Protein AF-I7M7Y4-F1 (afdb_monomer_lite)

pLDDT: mean 85.65, std 13.17, range [44.06, 98.25]

Foldseek 3Di:
DCDDPPDPFFFLDWLVCHVVSVVSLVLLVVLLVLLVVLVQVQQQDPVVRDRHCVSVVVCVLLVVCVLSVLLNVLSVLSNVQSVCCVVPVDHDPPSRVVSLLSLLLNQLQLVLQLCCCVPPFVVVDDVVLVPDPSSCVSVCCSSPVSNVSSVVSLNGGLRAQDPVSLVVSLVVLVVSVVSQVVCLVVDNRPGPQLNVPDPSNVVSSVVSSVSSVVSSVVSNCCCVPPPVVSVVVSVVVVVVVVCVVPVPVVVVVVVVVVVVVVVVVVVVVVVVVVVVVPPPPPPDDPDDDPPPVVVVVVVVVVVVVVVVVD

Radius of gyration: 30.21 Å; chains: 1; bounding box: 91×64×66 Å

Secondary structure (DSSP, 8-state):
----TT----TT--SSSTT-HHHHHHHHHHHHHHHHHHHHHTTEETTTTEE-HHHHHHHHHHTTTHHHHHHHHHHHHHHHHHHHHHHH----HHHHHHHHHHHHHHHHHHHHHHHHIIIIIGGGS-HHHHT-HHHHHHHHIIIIIHHHHHHHHHHHS-----HHHHHHHHHHHHHHHHHHHHHHHHSS-SSTT--SSSHHHHHHHHHHHHHHHHHHHHHHHHIIIIIHHHHHHHHHHHHHHHHHH-HHHHHHHHHHHHHHHHHHHHHHHHHHHHHHTTSSS-SS-----SHHHHHHHHHHHHHHHHHH--

Organism: Tetrahymena thermophila (strain SB210) (NCBI:txid312017)

Structure (mmCIF, N/CA/C/O backbone):
data_AF-I7M7Y4-F1
#
_entry.id   AF-I7M7Y4-F1
#
loop_
_atom_site.group_PDB
_atom_site.id
_atom_site.type_symbol
_atom_site.label_atom_id
_atom_site.label_alt_id
_atom_site.label_comp_id
_atom_site.label_asym_id
_atom_site.label_entity_id
_atom_site.label_seq_id
_atom_site.pdbx_PDB_ins_code
_atom_site.Cartn_x
_atom_site.Cartn_y
_atom_site.Cartn_z
_atom_site.occupancy
_atom_site.B_iso_or_equiv
_atom_site.auth_seq_id
_atom_site.auth_comp_id
_atom_site.auth_asym_id
_atom_site.auth_atom_id
_atom_site.pdbx_PDB_model_num
ATOM 1 N N . MET A 1 1 ? -15.455 14.424 3.112 1.00 46.69 1 MET A N 1
ATOM 2 C CA . MET A 1 1 ? -15.332 12.952 2.991 1.00 46.69 1 MET A CA 1
ATOM 3 C C . MET A 1 1 ? -16.191 12.283 4.056 1.00 46.69 1 MET A C 1
ATOM 5 O O . MET A 1 1 ? -15.864 12.377 5.228 1.00 46.69 1 MET A O 1
ATOM 9 N N . VAL A 1 2 ? -17.307 11.653 3.680 1.00 46.06 2 VAL A N 1
ATOM 10 C CA . VAL A 1 2 ? -18.183 10.902 4.604 1.00 46.06 2 VAL A CA 1
ATOM 11 C C . VAL A 1 2 ? -18.100 9.422 4.225 1.00 46.06 2 VAL A C 1
ATOM 13 O O . VAL A 1 2 ? -18.980 8.874 3.565 1.00 46.06 2 VAL A O 1
ATOM 16 N N . PHE A 1 3 ? -16.985 8.767 4.560 1.00 50.78 3 PHE A N 1
ATOM 17 C CA . PHE A 1 3 ? -16.733 7.395 4.104 1.00 50.78 3 PHE A CA 1
ATOM 18 C C . PHE A 1 3 ? -17.145 6.308 5.118 1.00 50.78 3 PHE A C 1
ATOM 20 O O . PHE A 1 3 ? -17.254 5.136 4.754 1.00 50.78 3 PHE A O 1
ATOM 27 N N . TYR A 1 4 ? -17.464 6.641 6.368 1.00 53.62 4 TYR A N 1
ATOM 28 C CA . TYR A 1 4 ? -17.727 5.619 7.393 1.00 53.62 4 TYR A CA 1
ATOM 29 C C . TYR A 1 4 ? -18.812 6.019 8.403 1.00 53.62 4 TYR A C 1
ATOM 31 O O . TYR A 1 4 ? -18.595 5.966 9.610 1.00 53.62 4 TYR A O 1
ATOM 39 N N . LYS A 1 5 ? -20.001 6.426 7.939 1.00 52.84 5 LYS A N 1
ATOM 40 C CA . LYS A 1 5 ? -21.146 6.590 8.852 1.00 52.84 5 LYS A CA 1
ATOM 41 C C . LYS A 1 5 ? -21.524 5.226 9.451 1.00 52.84 5 LYS A C 1
ATOM 43 O O . LYS A 1 5 ? -21.860 4.322 8.697 1.00 52.84 5 LYS A O 1
ATOM 48 N N . GLY A 1 6 ? -21.459 5.101 10.779 1.00 53.44 6 GLY A N 1
ATOM 49 C CA . GLY A 1 6 ? -21.985 3.955 11.538 1.00 53.44 6 GLY A CA 1
ATOM 50 C C . GLY A 1 6 ? -21.015 2.801 11.823 1.00 53.44 6 GLY A C 1
ATOM 51 O O . GLY A 1 6 ? -21.337 1.945 12.638 1.00 53.44 6 GLY A O 1
ATOM 52 N N . GLU A 1 7 ? -19.821 2.775 11.229 1.00 59.81 7 GLU A N 1
ATOM 53 C CA . GLU A 1 7 ? -18.858 1.690 11.462 1.00 59.81 7 GLU A CA 1
ATOM 54 C C . GLU A 1 7 ? -17.815 2.065 12.520 1.00 59.81 7 GLU A C 1
ATOM 56 O O . GLU A 1 7 ? -17.081 3.044 12.374 1.00 59.81 7 GLU A O 1
ATOM 61 N N . LYS A 1 8 ? -17.708 1.239 13.566 1.00 61.41 8 LYS A N 1
ATOM 62 C CA . LYS A 1 8 ? -16.669 1.321 14.602 1.00 61.41 8 LYS A CA 1
ATOM 63 C C . LYS A 1 8 ? -15.430 0.514 14.195 1.00 61.41 8 LYS A C 1
ATOM 65 O O . LYS A 1 8 ? -15.012 -0.383 14.910 1.00 61.41 8 LYS A O 1
ATOM 70 N N . SER A 1 9 ? -14.869 0.782 13.018 1.00 63.81 9 SER A N 1
ATOM 71 C CA . SER A 1 9 ? -13.599 0.164 12.623 1.00 63.81 9 SER A CA 1
ATOM 72 C C . SER A 1 9 ? -12.467 1.073 13.080 1.00 63.81 9 SER A C 1
ATOM 74 O O . SER A 1 9 ? -12.155 2.053 12.411 1.00 63.81 9 SER A O 1
ATOM 76 N N . GLN A 1 10 ? -11.913 0.813 14.261 1.00 77.56 10 GLN A N 1
ATOM 77 C CA . GLN A 1 10 ? -10.884 1.671 14.839 1.00 77.56 10 GLN A CA 1
ATOM 78 C C . GLN A 1 10 ? -9.506 1.045 14.636 1.00 77.56 10 GLN A C 1
ATOM 80 O O . GLN A 1 10 ? -9.287 -0.119 14.951 1.00 77.56 10 GLN A O 1
ATOM 85 N N . LEU A 1 11 ? -8.554 1.822 14.114 1.00 85.25 11 LEU A N 1
ATOM 86 C CA . LEU A 1 11 ? -7.209 1.319 13.808 1.00 85.25 11 LEU A CA 1
ATOM 87 C C . LEU A 1 11 ? -6.424 0.899 15.044 1.00 85.25 11 LEU A C 1
ATOM 89 O O . LEU A 1 11 ? -5.465 0.148 14.925 1.00 85.25 11 LEU A O 1
ATOM 93 N N . HIS A 1 12 ? -6.784 1.386 16.224 1.00 85.81 12 HIS A N 1
ATOM 94 C CA . HIS A 1 12 ? -6.147 0.984 17.473 1.00 85.81 12 HIS A CA 1
ATOM 95 C C . HIS A 1 12 ? -6.729 -0.314 18.060 1.00 85.81 12 HIS A C 1
ATOM 97 O O . HIS A 1 12 ? -6.298 -0.732 19.133 1.00 85.81 12 HIS A O 1
ATOM 103 N N . GLU A 1 13 ? -7.674 -0.958 17.369 1.00 86.25 13 GLU A N 1
ATOM 104 C CA . GLU A 1 13 ? -8.255 -2.240 17.756 1.00 86.25 13 GLU A CA 1
ATOM 105 C C . GLU A 1 13 ? -7.783 -3.360 16.823 1.00 86.25 13 GLU A C 1
ATOM 107 O O . GLU A 1 13 ? -7.755 -3.224 15.603 1.00 86.25 13 GLU A O 1
ATOM 112 N N . SER A 1 14 ? -7.456 -4.513 17.403 1.00 89.81 14 SER A N 1
ATOM 113 C CA . SER A 1 14 ? -7.104 -5.728 16.668 1.00 89.81 14 SER A CA 1
ATOM 114 C C . SER A 1 14 ? -7.961 -6.885 17.163 1.00 89.81 14 SER A C 1
ATOM 116 O O . SER A 1 14 ? -8.050 -7.135 18.366 1.00 89.81 14 SER A O 1
ATOM 118 N N . TYR A 1 15 ? -8.570 -7.628 16.236 1.00 85.94 15 TYR A N 1
ATOM 119 C CA . TYR A 1 15 ? -9.323 -8.835 16.582 1.00 85.94 15 TYR A CA 1
ATOM 120 C C . TYR A 1 15 ? -8.425 -9.991 17.057 1.00 85.94 15 TYR A C 1
ATOM 122 O O . TYR A 1 15 ? -8.899 -10.866 17.786 1.00 85.94 15 TYR A O 1
ATOM 130 N N . LEU A 1 16 ? -7.145 -10.004 16.656 1.00 88.94 16 LEU A N 1
ATOM 131 C CA . LEU A 1 16 ? -6.159 -10.995 17.100 1.00 88.94 16 LEU A CA 1
ATOM 132 C C . LEU A 1 16 ? -5.558 -10.628 18.461 1.00 88.94 16 LEU A C 1
ATOM 134 O O . LEU A 1 16 ? -5.410 -11.494 19.320 1.00 88.94 16 LEU A O 1
ATOM 138 N N . LEU A 1 17 ? -5.253 -9.349 18.682 1.00 89.94 17 LEU A N 1
ATOM 139 C CA . LEU A 1 17 ? -4.593 -8.852 19.892 1.00 89.94 17 LEU A CA 1
ATOM 140 C C . LEU A 1 17 ? -5.614 -8.244 20.858 1.00 89.94 17 LEU A C 1
ATOM 142 O O . LEU A 1 17 ? -5.568 -7.051 21.165 1.00 89.94 17 LEU A O 1
ATOM 146 N N . LYS A 1 18 ? -6.561 -9.068 21.324 1.00 82.56 18 LYS A N 1
ATOM 147 C CA . LYS A 1 18 ? -7.679 -8.638 22.183 1.00 82.56 18 LYS A CA 1
ATOM 148 C C . LYS A 1 18 ? -7.186 -7.791 23.358 1.00 82.56 18 LYS A C 1
ATOM 150 O O . LYS A 1 18 ? -6.450 -8.285 24.208 1.00 82.56 18 LYS A O 1
ATOM 155 N N . ASN A 1 19 ? -7.604 -6.525 23.395 1.00 78.88 19 ASN A N 1
ATOM 156 C CA . ASN A 1 19 ? -7.243 -5.525 24.410 1.00 78.88 19 ASN A CA 1
ATOM 157 C C . ASN A 1 19 ? -5.736 -5.291 24.610 1.00 78.88 19 ASN A C 1
ATOM 159 O O . ASN A 1 19 ? -5.348 -4.600 25.551 1.00 78.88 19 ASN A O 1
ATOM 163 N N . ASN A 1 20 ? -4.874 -5.805 23.729 1.00 90.94 20 ASN A N 1
ATOM 164 C CA . ASN A 1 20 ? -3.433 -5.632 23.848 1.00 90.94 20 ASN A CA 1
ATOM 165 C C . ASN A 1 20 ? -2.945 -4.491 22.953 1.00 90.94 20 ASN A C 1
ATOM 167 O O . ASN A 1 20 ? -2.187 -4.668 21.997 1.00 90.94 20 ASN A O 1
ATOM 171 N N . TYR A 1 21 ? -3.414 -3.293 23.292 1.00 91.19 21 TYR A N 1
ATOM 172 C CA . TYR A 1 21 ? -3.081 -2.052 22.600 1.00 91.19 21 TYR A CA 1
ATOM 173 C C . TYR A 1 21 ? -1.559 -1.807 22.543 1.00 91.19 21 TYR A C 1
ATOM 175 O O . TYR A 1 21 ? -1.033 -1.392 21.512 1.00 91.19 21 TYR A O 1
ATOM 183 N N . SER A 1 22 ? -0.840 -2.091 23.636 1.00 94.06 22 SER A N 1
ATOM 184 C CA . SER A 1 22 ? 0.612 -1.888 23.718 1.00 94.06 22 SER A CA 1
ATOM 185 C C . SER A 1 22 ? 1.378 -2.799 22.761 1.00 94.06 22 SER A C 1
ATOM 187 O O . SER A 1 22 ? 2.311 -2.339 22.109 1.00 94.06 22 SER A O 1
ATOM 189 N N . LEU A 1 23 ? 0.964 -4.065 22.633 1.00 95.56 23 LEU A N 1
ATOM 190 C CA . LEU A 1 23 ? 1.571 -4.996 21.684 1.00 95.56 23 LEU A CA 1
ATOM 191 C C . LEU A 1 23 ? 1.292 -4.588 20.234 1.00 95.56 23 LEU A C 1
ATOM 193 O O . LEU A 1 23 ? 2.208 -4.612 19.418 1.00 95.56 23 LEU A O 1
ATOM 197 N N . LEU A 1 24 ? 0.066 -4.153 19.917 1.00 95.44 24 LEU A N 1
ATOM 198 C CA . LEU A 1 24 ? -0.259 -3.637 18.582 1.00 95.44 24 LEU A CA 1
ATOM 199 C C . LEU A 1 24 ? 0.604 -2.415 18.225 1.00 95.44 24 LEU A C 1
ATOM 201 O O . LEU A 1 24 ? 1.128 -2.334 17.115 1.00 95.44 24 LEU A O 1
ATOM 205 N N . LEU A 1 25 ? 0.793 -1.491 19.175 1.00 95.88 25 LEU A N 1
ATOM 206 C CA . LEU A 1 25 ? 1.656 -0.323 18.987 1.00 95.88 25 LEU A CA 1
ATOM 207 C C . LEU A 1 25 ? 3.114 -0.739 18.769 1.00 95.88 25 LEU A C 1
ATOM 209 O O . LEU A 1 25 ? 3.763 -0.210 17.871 1.00 95.88 25 LEU A O 1
ATOM 213 N N . ALA A 1 26 ? 3.620 -1.692 19.555 1.00 96.88 26 ALA A N 1
ATOM 214 C CA . ALA A 1 26 ? 4.984 -2.195 19.419 1.00 96.88 26 ALA A CA 1
ATOM 215 C C . ALA A 1 26 ? 5.218 -2.851 18.050 1.00 96.88 26 ALA A C 1
ATOM 217 O O . ALA A 1 26 ? 6.208 -2.543 17.393 1.00 96.88 26 ALA A O 1
ATOM 218 N N . ILE A 1 27 ? 4.284 -3.688 17.582 1.00 97.12 27 ILE A N 1
ATOM 219 C CA . ILE A 1 27 ? 4.352 -4.310 16.250 1.00 97.12 27 ILE A CA 1
ATOM 220 C C . ILE A 1 27 ? 4.418 -3.238 15.162 1.00 97.12 27 ILE A C 1
ATOM 222 O O . ILE A 1 27 ? 5.300 -3.286 14.307 1.00 97.12 27 ILE A O 1
ATOM 226 N N . ARG A 1 28 ? 3.536 -2.235 15.214 1.00 97.12 28 ARG A N 1
ATOM 227 C CA . ARG A 1 28 ? 3.550 -1.137 14.238 1.00 97.12 28 ARG A CA 1
ATOM 228 C C . ARG A 1 28 ? 4.809 -0.297 14.303 1.00 97.12 28 ARG A C 1
ATOM 230 O O . ARG A 1 28 ? 5.278 0.125 13.257 1.00 97.12 28 ARG A O 1
ATOM 237 N N . LEU A 1 29 ? 5.363 -0.068 15.491 1.00 97.94 29 LEU A N 1
ATOM 238 C CA . LEU A 1 29 ? 6.619 0.657 15.650 1.00 97.94 29 LEU A CA 1
ATOM 239 C C . LEU A 1 29 ? 7.791 -0.117 15.038 1.00 97.94 29 LEU A C 1
ATOM 241 O O . LEU A 1 29 ? 8.593 0.476 14.327 1.00 97.94 29 LEU A O 1
ATOM 245 N N . ILE A 1 30 ? 7.860 -1.434 15.252 1.00 98.25 30 ILE A N 1
ATOM 246 C CA . ILE A 1 30 ? 8.874 -2.301 14.634 1.00 98.25 30 ILE A CA 1
ATOM 247 C C . ILE A 1 30 ? 8.746 -2.262 13.109 1.00 98.25 30 ILE A C 1
ATOM 249 O O . ILE A 1 30 ? 9.740 -2.048 12.417 1.00 98.25 30 ILE A O 1
ATOM 253 N N . ILE A 1 31 ? 7.525 -2.413 12.584 1.00 98.00 31 ILE A N 1
ATOM 254 C CA . ILE A 1 31 ? 7.282 -2.335 11.142 1.00 98.00 31 ILE A CA 1
ATOM 255 C C . ILE A 1 31 ? 7.639 -0.942 10.615 1.00 98.00 31 ILE A C 1
ATOM 257 O O . ILE A 1 31 ? 8.317 -0.849 9.601 1.00 98.00 31 ILE A O 1
ATOM 261 N N . PHE A 1 32 ? 7.252 0.131 11.308 1.00 98.12 32 PHE A N 1
ATOM 262 C CA . PHE A 1 32 ? 7.590 1.501 10.927 1.00 98.12 32 PHE A CA 1
ATOM 263 C C . PHE A 1 32 ? 9.101 1.717 10.849 1.00 98.12 32 PHE A C 1
ATOM 265 O O . PHE A 1 32 ? 9.585 2.222 9.843 1.00 98.12 32 PHE A O 1
ATOM 272 N N . ILE A 1 33 ? 9.852 1.294 11.870 1.00 98.12 33 ILE A N 1
ATOM 273 C CA . ILE A 1 33 ? 11.317 1.386 11.881 1.00 98.12 33 ILE A CA 1
ATOM 274 C C . ILE A 1 33 ? 11.903 0.626 10.688 1.00 98.12 33 ILE A C 1
ATOM 276 O O . ILE A 1 33 ? 12.751 1.169 9.988 1.00 98.12 33 ILE A O 1
ATOM 280 N N . TYR A 1 34 ? 11.419 -0.590 10.417 1.00 97.38 34 TYR A N 1
ATOM 281 C CA . TYR A 1 34 ? 11.856 -1.378 9.266 1.00 97.38 34 TYR A CA 1
ATOM 282 C C . TYR A 1 34 ? 11.558 -0.675 7.935 1.00 97.38 34 TYR A C 1
ATOM 284 O O . TYR A 1 34 ? 12.471 -0.473 7.137 1.00 97.38 34 TYR A O 1
ATOM 292 N N . VAL A 1 35 ? 10.316 -0.237 7.696 1.00 96.25 35 VAL A N 1
ATOM 293 C CA . VAL A 1 35 ? 9.961 0.405 6.420 1.00 96.25 35 VAL A CA 1
ATOM 294 C C . VAL A 1 35 ? 10.627 1.769 6.247 1.00 96.25 35 VAL A C 1
ATOM 296 O O . VAL A 1 35 ? 10.958 2.157 5.129 1.00 96.25 35 VAL A O 1
ATOM 299 N N . HIS A 1 36 ? 10.868 2.487 7.345 1.00 95.69 36 HIS A N 1
ATOM 300 C CA . HIS A 1 36 ? 11.583 3.757 7.339 1.00 95.69 36 HIS A CA 1
ATOM 301 C C . HIS A 1 36 ? 13.075 3.561 7.075 1.00 95.69 36 HIS A C 1
ATOM 303 O O . HIS A 1 36 ? 13.654 4.305 6.288 1.00 95.69 36 HIS A O 1
ATOM 309 N N . PHE A 1 37 ? 13.686 2.525 7.649 1.00 94.81 37 PHE A N 1
ATOM 310 C CA . PHE A 1 37 ? 15.050 2.125 7.319 1.00 94.81 37 PHE A CA 1
ATOM 311 C C . PHE A 1 37 ? 15.193 1.788 5.828 1.00 94.81 37 PHE A C 1
ATOM 313 O O . PHE A 1 37 ? 16.075 2.330 5.167 1.00 94.81 37 PHE A O 1
ATOM 320 N N . LEU A 1 38 ? 14.286 0.979 5.266 1.00 92.62 38 LEU A N 1
ATOM 321 C CA . LEU A 1 38 ? 14.308 0.662 3.834 1.00 92.62 38 LEU A CA 1
ATOM 322 C C . LEU A 1 38 ? 14.141 1.896 2.947 1.00 92.62 38 LEU A C 1
ATOM 324 O O . LEU A 1 38 ? 14.782 1.985 1.905 1.00 92.62 38 LEU A O 1
ATOM 328 N N . TRP A 1 39 ? 13.303 2.847 3.365 1.00 89.94 39 TRP A N 1
ATOM 329 C CA . TRP A 1 39 ? 13.150 4.132 2.685 1.00 89.94 39 TRP A CA 1
ATOM 330 C C . TRP A 1 39 ? 14.468 4.927 2.673 1.00 89.94 39 TRP A C 1
ATOM 332 O O . TRP A 1 39 ? 14.861 5.450 1.634 1.00 89.94 39 TRP A O 1
ATOM 342 N N . TRP A 1 40 ? 15.208 4.944 3.787 1.00 89.88 40 TRP A N 1
ATOM 343 C CA . TRP A 1 40 ? 16.537 5.566 3.852 1.00 89.88 40 TRP A CA 1
ATOM 344 C C . TRP A 1 40 ? 17.578 4.863 2.983 1.00 89.88 40 TRP A C 1
ATOM 346 O O . TRP A 1 40 ? 18.387 5.538 2.348 1.00 89.88 40 TRP A O 1
ATOM 356 N N . CYS A 1 41 ? 17.540 3.530 2.887 1.00 88.56 41 CYS A N 1
ATOM 357 C CA . CYS A 1 41 ? 18.442 2.778 2.009 1.00 88.56 41 CYS A CA 1
ATOM 358 C C . CYS A 1 41 ? 18.338 3.192 0.532 1.00 88.56 41 CYS A C 1
ATOM 360 O O . CYS A 1 41 ? 19.256 2.920 -0.231 1.00 88.56 41 CYS A O 1
ATOM 362 N N . GLN A 1 42 ? 17.261 3.862 0.115 1.00 80.25 42 GLN A N 1
ATOM 363 C CA . GLN A 1 42 ? 17.090 4.335 -1.264 1.00 80.25 42 GLN A CA 1
ATOM 364 C C . GLN A 1 42 ? 17.833 5.628 -1.583 1.00 80.25 42 GLN A C 1
ATOM 366 O O . GLN A 1 42 ? 17.979 5.994 -2.747 1.00 80.25 42 GLN A O 1
ATOM 371 N N . ILE A 1 43 ? 18.236 6.349 -0.542 1.00 81.31 43 ILE A N 1
ATOM 372 C CA . ILE A 1 43 ? 19.004 7.591 -0.637 1.00 81.31 43 ILE A CA 1
ATOM 373 C C . ILE A 1 43 ? 20.509 7.263 -0.675 1.00 81.31 43 ILE A C 1
ATOM 375 O O . ILE A 1 43 ? 21.333 8.113 -1.000 1.00 81.31 43 ILE A O 1
ATOM 379 N N . TYR A 1 44 ? 20.869 6.012 -0.377 1.00 81.88 44 TYR A N 1
ATOM 380 C CA . TYR A 1 44 ? 22.233 5.520 -0.463 1.00 81.88 44 TYR A CA 1
ATOM 381 C C . TYR A 1 44 ? 22.616 5.231 -1.918 1.00 81.88 44 TYR A C 1
ATOM 383 O O . TYR A 1 44 ? 22.021 4.370 -2.572 1.00 81.88 44 TYR A O 1
ATOM 391 N N . ASP A 1 45 ? 23.624 5.940 -2.414 1.00 75.19 45 ASP A N 1
ATOM 392 C CA . ASP A 1 45 ? 24.221 5.697 -3.720 1.00 75.19 45 ASP A CA 1
ATOM 393 C C . ASP A 1 45 ? 25.280 4.593 -3.584 1.00 75.19 45 ASP A C 1
ATOM 395 O O . ASP A 1 45 ? 26.308 4.774 -2.930 1.00 75.19 45 ASP A O 1
ATOM 399 N N . GLN A 1 46 ? 25.016 3.429 -4.184 1.00 72.19 46 GLN A N 1
ATOM 400 C CA . GLN A 1 46 ? 25.936 2.289 -4.129 1.00 72.19 46 GLN A CA 1
ATOM 401 C C . GLN A 1 46 ? 27.248 2.552 -4.876 1.00 72.19 46 GLN A C 1
ATOM 403 O O . GLN A 1 46 ? 28.281 2.040 -4.452 1.00 72.19 46 GLN A O 1
ATOM 408 N N . ASP A 1 47 ? 27.211 3.324 -5.964 1.00 72.50 47 ASP A N 1
ATOM 409 C CA . ASP A 1 47 ? 28.384 3.573 -6.802 1.00 72.50 47 ASP A CA 1
ATOM 410 C C . ASP A 1 47 ? 29.281 4.648 -6.163 1.00 72.50 47 ASP A C 1
ATOM 412 O O . ASP A 1 47 ? 30.507 4.550 -6.218 1.00 72.50 47 ASP A O 1
ATOM 416 N N . ALA A 1 48 ? 28.681 5.645 -5.503 1.00 72.12 48 ALA A N 1
ATOM 417 C CA . ALA A 1 48 ? 29.416 6.668 -4.754 1.00 72.12 48 ALA A CA 1
ATOM 418 C C . ALA A 1 48 ? 29.799 6.236 -3.326 1.00 72.12 48 ALA A C 1
ATOM 420 O O . ALA A 1 48 ? 30.678 6.842 -2.714 1.00 72.12 48 ALA A O 1
ATOM 421 N N . GLY A 1 49 ? 29.138 5.212 -2.779 1.00 78.62 49 GLY A N 1
ATOM 422 C CA . GLY A 1 49 ? 29.329 4.757 -1.403 1.00 78.62 49 GLY A CA 1
ATOM 423 C C . GLY A 1 49 ? 28.829 5.740 -0.336 1.00 78.62 49 GLY A C 1
ATOM 424 O O . GLY A 1 49 ? 29.190 5.582 0.831 1.00 78.62 49 GLY A O 1
ATOM 425 N N . ASP A 1 50 ? 28.010 6.729 -0.708 1.00 78.94 50 ASP A N 1
ATOM 426 C CA . ASP A 1 50 ? 27.568 7.831 0.156 1.00 78.94 50 ASP A CA 1
ATOM 427 C C . ASP A 1 50 ? 26.058 8.113 0.017 1.00 78.94 50 ASP A C 1
ATOM 429 O O . ASP A 1 50 ? 25.399 7.694 -0.938 1.00 78.94 50 ASP A O 1
ATOM 433 N N . PHE A 1 51 ? 25.486 8.830 0.983 1.00 77.06 51 PHE A N 1
ATOM 434 C CA . PHE A 1 51 ? 24.102 9.293 0.936 1.00 77.06 51 PHE A CA 1
ATOM 435 C C . PHE A 1 51 ? 24.001 10.580 0.127 1.00 77.06 51 PHE A C 1
ATOM 437 O O . PHE A 1 51 ? 24.510 11.628 0.523 1.00 77.06 51 PHE A O 1
ATOM 444 N N . THR A 1 52 ? 23.265 10.536 -0.982 1.00 75.25 52 THR A N 1
ATOM 445 C CA . THR A 1 52 ? 23.036 11.723 -1.807 1.00 75.25 52 THR A CA 1
ATOM 446 C C . THR A 1 52 ? 21.552 12.079 -1.825 1.00 75.25 52 THR A C 1
ATOM 448 O O . THR A 1 52 ? 20.675 11.228 -1.929 1.00 75.25 52 THR A O 1
ATOM 451 N N . PHE A 1 53 ? 21.227 13.371 -1.739 1.00 79.94 53 PHE A N 1
ATOM 452 C CA . PHE A 1 53 ? 19.835 13.836 -1.862 1.00 79.94 53 PHE A CA 1
ATOM 453 C C . PHE A 1 53 ? 19.317 13.788 -3.308 1.00 79.94 53 PHE A C 1
ATOM 455 O O . PHE A 1 53 ? 18.117 13.929 -3.552 1.00 79.94 53 PHE A O 1
ATOM 462 N N . LEU A 1 54 ? 20.203 13.587 -4.284 1.00 77.44 54 LEU A N 1
ATOM 463 C CA . LEU A 1 54 ? 19.857 13.568 -5.699 1.00 77.44 54 LEU A CA 1
ATOM 464 C C . LEU A 1 54 ? 18.890 12.419 -6.065 1.00 77.44 54 LEU A C 1
ATOM 466 O O . LEU A 1 54 ? 17.898 12.702 -6.744 1.00 77.44 54 LEU A O 1
ATOM 470 N N . PRO A 1 55 ? 19.073 11.173 -5.580 1.00 74.69 55 PRO A N 1
ATOM 471 C CA . PRO A 1 55 ? 18.066 10.120 -5.623 1.00 74.69 55 PRO A CA 1
ATOM 472 C C . PRO A 1 55 ? 16.704 10.569 -5.107 1.00 74.69 55 PRO A C 1
ATOM 474 O O . PRO A 1 55 ? 15.710 10.341 -5.784 1.00 74.69 55 PRO A O 1
ATOM 477 N N . LEU A 1 56 ? 16.626 11.266 -3.969 1.00 75.69 56 LEU A N 1
ATOM 478 C CA . LEU A 1 56 ? 15.347 11.727 -3.416 1.00 75.69 56 LEU A CA 1
ATOM 479 C C . LEU A 1 56 ? 14.630 12.694 -4.370 1.00 75.69 56 LEU A C 1
ATOM 481 O O . LEU A 1 56 ? 13.450 12.508 -4.656 1.00 75.69 56 LEU A O 1
ATOM 485 N N . ILE A 1 57 ? 15.341 13.686 -4.910 1.00 79.25 57 ILE A N 1
ATOM 486 C CA . ILE A 1 57 ? 14.776 14.646 -5.875 1.00 79.25 57 ILE A CA 1
ATOM 487 C C . ILE A 1 57 ? 14.340 13.929 -7.156 1.00 79.25 57 ILE A C 1
ATOM 489 O O . ILE A 1 57 ? 13.259 14.181 -7.684 1.00 79.25 57 ILE A O 1
ATOM 493 N N . THR A 1 58 ? 15.167 13.005 -7.638 1.00 74.88 58 THR A N 1
ATOM 494 C CA . THR A 1 58 ? 14.899 12.202 -8.837 1.00 74.88 58 THR A CA 1
ATOM 495 C C . THR A 1 58 ? 13.657 11.332 -8.645 1.00 74.88 58 THR A C 1
ATOM 497 O O . THR A 1 58 ? 12.790 11.265 -9.511 1.00 74.88 58 THR A O 1
ATOM 500 N N . ASN A 1 59 ? 13.526 10.733 -7.468 1.00 76.56 59 ASN A N 1
ATOM 501 C CA . ASN A 1 59 ? 12.391 9.916 -7.082 1.00 76.56 59 ASN A CA 1
ATOM 502 C C . ASN A 1 59 ? 11.106 10.730 -6.905 1.00 76.56 59 ASN A C 1
ATOM 504 O O . ASN A 1 59 ? 10.036 10.257 -7.275 1.00 76.56 59 ASN A O 1
ATOM 508 N N . LEU A 1 60 ? 11.193 11.953 -6.375 1.00 76.88 60 LEU A N 1
ATOM 509 C CA . LEU A 1 60 ? 10.058 12.878 -6.324 1.00 76.88 60 LEU A CA 1
ATOM 510 C C . LEU A 1 60 ? 9.635 13.314 -7.728 1.00 76.88 60 LEU A C 1
ATOM 512 O O . LEU A 1 60 ? 8.443 13.386 -8.008 1.00 76.88 60 LEU A O 1
ATOM 516 N N . LYS A 1 61 ? 10.604 13.554 -8.618 1.00 73.44 61 LYS A N 1
ATOM 517 C CA . LYS A 1 61 ? 10.357 13.943 -10.009 1.00 73.44 61 LYS A CA 1
ATOM 518 C C . LYS A 1 61 ? 9.667 12.844 -10.821 1.00 73.44 61 LYS A C 1
ATOM 520 O O . LYS A 1 61 ? 8.881 13.170 -11.699 1.00 73.44 61 LYS A O 1
ATOM 525 N N . TYR A 1 62 ? 9.977 11.574 -10.559 1.00 75.19 62 TYR A N 1
ATOM 526 C CA . TYR A 1 62 ? 9.451 10.437 -11.329 1.00 75.19 62 TYR A CA 1
ATOM 527 C C . TYR A 1 62 ? 8.428 9.585 -10.571 1.00 75.19 62 TYR A C 1
ATOM 529 O O . TYR A 1 62 ? 8.005 8.548 -11.078 1.00 75.19 62 TYR A O 1
ATOM 537 N N . LEU A 1 63 ? 8.083 9.979 -9.340 1.00 81.00 63 LEU A N 1
ATOM 538 C CA . LEU A 1 63 ? 7.179 9.267 -8.430 1.00 81.00 63 LEU A CA 1
ATOM 539 C C . LEU A 1 63 ? 7.498 7.769 -8.249 1.00 81.00 63 LEU A C 1
ATOM 541 O O . LEU A 1 63 ? 6.653 6.990 -7.808 1.00 81.00 63 LEU A O 1
ATOM 545 N N . THR A 1 64 ? 8.741 7.360 -8.506 1.00 81.75 64 THR A N 1
ATOM 546 C CA . THR A 1 64 ? 9.202 5.960 -8.502 1.00 81.75 64 THR A CA 1
ATOM 547 C C . THR A 1 64 ? 9.130 5.308 -7.124 1.00 81.75 64 THR A C 1
ATOM 549 O O . THR A 1 64 ? 9.140 4.083 -7.031 1.00 81.75 64 THR A O 1
ATOM 552 N N . LEU A 1 65 ? 9.016 6.112 -6.059 1.00 86.00 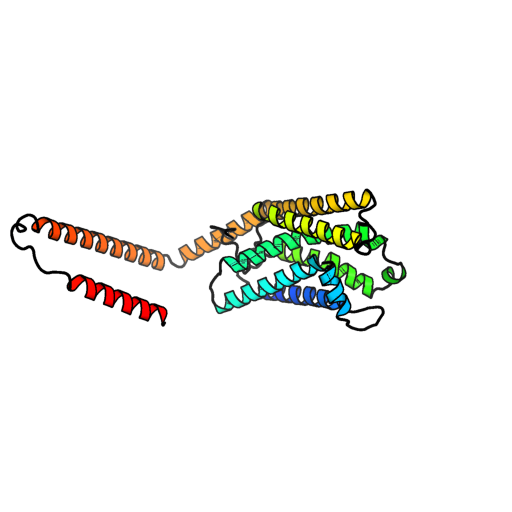65 LEU A N 1
ATOM 553 C CA . LEU A 1 65 ? 8.909 5.658 -4.670 1.00 86.00 65 LEU A CA 1
ATOM 554 C C . LEU A 1 65 ? 7.504 5.785 -4.071 1.00 86.00 65 LEU A C 1
ATOM 556 O O . LEU A 1 65 ? 7.349 5.775 -2.849 1.00 86.00 65 LEU A O 1
ATOM 560 N N . CYS A 1 66 ? 6.474 5.934 -4.906 1.00 88.69 66 CYS A N 1
ATOM 561 C CA . CYS A 1 66 ? 5.106 6.146 -4.434 1.00 88.69 66 CYS A CA 1
ATOM 562 C C . CYS A 1 66 ? 4.641 5.051 -3.452 1.00 88.69 66 CYS A C 1
ATOM 564 O O . CYS A 1 66 ? 4.142 5.383 -2.378 1.00 88.69 66 CYS A O 1
ATOM 566 N N . GLY A 1 67 ? 4.887 3.769 -3.756 1.00 91.31 67 GLY A N 1
ATOM 567 C CA . GLY A 1 67 ? 4.526 2.646 -2.875 1.00 91.31 67 GLY A CA 1
ATOM 568 C C . GLY A 1 67 ? 5.159 2.743 -1.483 1.00 91.31 67 GLY A C 1
ATOM 569 O O . GLY A 1 67 ? 4.460 2.814 -0.470 1.00 91.31 67 GLY A O 1
ATOM 570 N N . ALA A 1 68 ? 6.483 2.915 -1.437 1.00 92.56 68 ALA A N 1
ATOM 571 C CA . ALA A 1 68 ? 7.225 3.110 -0.192 1.00 92.56 68 ALA A CA 1
ATOM 572 C C . ALA A 1 68 ? 6.699 4.275 0.642 1.00 92.56 68 ALA A C 1
ATOM 574 O O . ALA A 1 68 ? 6.501 4.140 1.848 1.00 92.56 68 ALA A O 1
ATOM 575 N N . ASN A 1 69 ? 6.450 5.416 -0.006 1.00 92.94 69 ASN A N 1
ATOM 576 C CA . ASN A 1 69 ? 5.924 6.601 0.657 1.00 92.94 69 ASN A CA 1
ATOM 577 C C . ASN A 1 69 ? 4.538 6.326 1.250 1.00 92.94 69 ASN A C 1
ATOM 579 O O . ASN A 1 69 ? 4.285 6.694 2.394 1.00 92.94 69 ASN A O 1
ATOM 583 N N . LEU A 1 70 ? 3.655 5.644 0.517 1.00 94.81 70 LEU A N 1
ATOM 584 C CA . LEU A 1 70 ? 2.317 5.293 0.994 1.00 94.81 70 LEU A CA 1
ATOM 585 C C . LEU A 1 70 ? 2.364 4.341 2.198 1.00 94.81 70 LEU A C 1
ATOM 587 O O . LEU A 1 70 ? 1.642 4.553 3.174 1.00 94.81 70 LEU A O 1
ATOM 591 N N . VAL A 1 71 ? 3.218 3.314 2.166 1.00 96.81 71 VAL A N 1
ATOM 592 C CA . VAL A 1 71 ? 3.394 2.365 3.280 1.00 96.81 71 VAL A CA 1
ATOM 593 C C . VAL A 1 71 ? 3.998 3.057 4.505 1.00 96.81 71 VAL A C 1
ATOM 595 O O . VAL A 1 71 ? 3.492 2.898 5.617 1.00 96.81 71 VAL A O 1
ATOM 598 N N . ASN A 1 72 ? 5.033 3.875 4.313 1.00 96.12 72 ASN A N 1
ATOM 599 C CA . ASN A 1 72 ? 5.692 4.624 5.383 1.00 96.12 72 ASN A CA 1
ATOM 600 C C . ASN A 1 72 ? 4.731 5.632 6.041 1.00 96.12 72 ASN A C 1
ATOM 602 O O . ASN A 1 72 ? 4.563 5.617 7.262 1.00 96.12 72 ASN A O 1
ATOM 606 N N . LEU A 1 73 ? 4.015 6.428 5.235 1.00 96.19 73 LEU A N 1
ATOM 607 C CA . LEU A 1 73 ? 2.996 7.370 5.711 1.00 96.19 73 LEU A CA 1
ATOM 608 C C . LEU A 1 73 ? 1.860 6.666 6.449 1.00 96.19 73 LEU A C 1
ATOM 610 O O . LEU A 1 73 ? 1.413 7.157 7.486 1.00 96.19 73 LEU A O 1
ATOM 614 N N . TYR A 1 74 ? 1.406 5.514 5.949 1.00 97.12 74 TYR A N 1
ATOM 615 C CA . TYR A 1 74 ? 0.407 4.710 6.642 1.00 97.12 74 TYR A CA 1
ATOM 616 C C . TYR A 1 74 ? 0.880 4.343 8.056 1.00 97.12 74 TYR A C 1
ATOM 618 O O . TYR A 1 74 ? 0.199 4.664 9.034 1.00 97.12 74 TYR A O 1
ATOM 626 N N . PHE A 1 75 ? 2.055 3.720 8.195 1.00 97.62 75 PHE A N 1
ATOM 627 C CA . PHE A 1 75 ? 2.546 3.301 9.509 1.00 97.62 75 PHE A CA 1
ATOM 628 C C . PHE A 1 75 ? 2.819 4.494 10.433 1.00 97.62 75 PHE A C 1
ATOM 630 O O . PHE A 1 75 ? 2.417 4.455 11.596 1.00 97.62 75 PHE A O 1
ATOM 637 N N . LEU A 1 76 ? 3.375 5.592 9.913 1.00 97.25 76 LEU A N 1
ATOM 638 C CA . LEU A 1 76 ? 3.545 6.832 10.670 1.00 97.25 76 LEU A CA 1
ATOM 639 C C . LEU A 1 76 ? 2.209 7.349 11.219 1.00 97.25 76 LEU A C 1
ATOM 641 O O . LEU A 1 76 ? 2.075 7.601 12.418 1.00 97.25 76 LEU A O 1
ATOM 645 N N . PHE A 1 77 ? 1.196 7.484 10.361 1.00 96.19 77 PHE A N 1
ATOM 646 C CA . PHE A 1 77 ? -0.100 8.013 10.775 1.00 96.19 77 PHE A CA 1
ATOM 647 C C . PHE A 1 77 ? -0.832 7.070 11.727 1.00 96.19 77 PHE A C 1
ATOM 649 O O . PHE A 1 77 ? -1.453 7.544 12.676 1.00 96.19 77 PHE A O 1
ATOM 656 N N . THR A 1 78 ? -0.720 5.750 11.558 1.00 95.38 78 THR A N 1
ATOM 657 C CA . THR A 1 78 ? -1.304 4.814 12.532 1.00 95.38 78 THR A CA 1
ATOM 658 C C . THR A 1 78 ? -0.644 4.906 13.906 1.00 95.38 78 THR A C 1
ATOM 660 O O . THR A 1 78 ? -1.356 4.873 14.909 1.00 95.38 78 THR A O 1
ATOM 663 N N . ILE A 1 79 ? 0.679 5.089 13.984 1.00 96.44 79 ILE A N 1
ATOM 664 C CA . ILE A 1 79 ? 1.386 5.313 15.255 1.00 96.44 79 ILE A CA 1
ATOM 665 C C . ILE A 1 79 ? 0.923 6.620 15.903 1.00 96.44 79 ILE A C 1
ATOM 667 O O . ILE A 1 79 ? 0.623 6.634 17.098 1.00 96.44 79 ILE A O 1
ATOM 671 N N . ILE A 1 80 ? 0.807 7.702 15.125 1.00 94.75 80 ILE A N 1
ATOM 672 C CA . ILE A 1 80 ? 0.301 8.992 15.615 1.00 94.75 80 ILE A CA 1
ATOM 673 C C . ILE A 1 80 ? -1.133 8.848 16.141 1.00 94.75 80 ILE A C 1
ATOM 675 O O . ILE A 1 80 ? -1.423 9.318 17.243 1.00 94.75 80 ILE A O 1
ATOM 679 N N . ASP A 1 81 ? -2.025 8.177 15.399 1.00 91.94 81 ASP A N 1
ATOM 680 C CA . ASP A 1 81 ? -3.415 7.958 15.826 1.00 91.94 81 ASP A CA 1
ATOM 681 C C . ASP A 1 81 ? -3.473 7.179 17.138 1.00 91.94 81 ASP A C 1
ATOM 683 O O . ASP A 1 81 ? -4.192 7.566 18.059 1.00 91.94 81 ASP A O 1
ATOM 687 N N . MET A 1 82 ? -2.667 6.122 17.240 1.00 92.56 82 MET A N 1
ATOM 688 C CA . MET A 1 82 ? -2.531 5.321 18.445 1.00 92.56 82 MET A CA 1
ATOM 689 C C . MET A 1 82 ? -2.066 6.186 19.621 1.00 92.56 82 MET A C 1
ATOM 691 O O . MET A 1 82 ? -2.792 6.318 20.607 1.00 92.56 82 MET A O 1
ATOM 695 N N . ILE A 1 83 ? -0.899 6.833 19.532 1.00 93.69 83 ILE A N 1
ATOM 696 C CA . ILE A 1 83 ? -0.363 7.677 20.616 1.00 93.69 83 ILE A CA 1
ATOM 697 C C . ILE A 1 83 ? -1.397 8.721 21.049 1.00 93.69 83 ILE A C 1
ATOM 699 O O . ILE A 1 83 ? -1.668 8.869 22.245 1.00 93.69 83 ILE A O 1
ATOM 703 N N . ARG A 1 84 ? -2.044 9.387 20.089 1.00 91.62 84 ARG A N 1
ATOM 704 C CA . ARG A 1 84 ? -3.102 10.355 20.375 1.00 91.62 84 ARG A CA 1
ATOM 705 C C . ARG A 1 84 ? -4.285 9.712 21.094 1.00 91.62 84 ARG A C 1
ATOM 707 O O . ARG A 1 84 ? -4.780 10.287 22.063 1.00 91.62 84 ARG A O 1
ATOM 714 N N . PHE A 1 85 ? -4.751 8.545 20.656 1.00 90.56 85 PHE A N 1
ATOM 715 C CA . PHE A 1 85 ? -5.822 7.814 21.332 1.00 90.56 85 PHE A CA 1
ATOM 716 C C . PHE A 1 85 ? -5.422 7.427 22.761 1.00 90.56 85 PHE A C 1
ATOM 718 O O . PHE A 1 85 ? -6.220 7.583 23.684 1.00 90.56 85 PHE A O 1
ATOM 725 N N . LYS A 1 86 ? -4.170 7.008 22.988 1.00 91.44 86 LYS A N 1
ATOM 726 C CA . LYS A 1 86 ? -3.659 6.697 24.331 1.00 91.44 86 LYS A CA 1
ATOM 727 C C . LYS A 1 86 ? -3.749 7.901 25.271 1.00 91.44 86 LYS A C 1
ATOM 729 O O . LYS A 1 86 ? -4.148 7.703 26.417 1.00 91.44 86 LYS A O 1
ATOM 734 N N . ILE A 1 87 ? -3.400 9.092 24.780 1.00 92.88 87 ILE A N 1
ATOM 735 C CA . ILE A 1 87 ? -3.396 10.352 25.542 1.00 92.88 87 ILE A CA 1
ATOM 736 C C . ILE A 1 87 ? -4.819 10.874 25.758 1.00 92.88 87 ILE A C 1
ATOM 738 O O . ILE A 1 87 ? -5.213 11.170 26.879 1.00 92.88 87 ILE A O 1
ATOM 742 N N . THR A 1 88 ? -5.600 10.985 24.685 1.00 91.50 88 THR A N 1
ATOM 743 C CA . THR A 1 88 ? -6.889 11.698 24.704 1.00 91.50 88 THR A CA 1
ATOM 744 C C . THR A 1 88 ? -8.078 10.811 25.049 1.00 91.50 88 THR A C 1
ATOM 746 O O . THR A 1 88 ? -9.128 11.332 25.413 1.00 91.50 88 THR A O 1
ATOM 749 N N . LYS A 1 89 ? -7.956 9.487 24.864 1.00 88.31 89 LYS A N 1
ATOM 750 C CA . LYS A 1 89 ? -9.062 8.510 24.903 1.00 88.31 89 LYS A CA 1
ATOM 751 C C . LYS A 1 89 ? -10.230 8.853 23.966 1.00 88.31 89 LYS A C 1
ATOM 753 O O . LYS A 1 89 ? -11.318 8.301 24.103 1.00 88.31 89 LYS A O 1
ATOM 758 N N . LYS A 1 90 ? -10.010 9.752 23.000 1.00 84.94 90 LYS A N 1
ATOM 759 C CA . LYS A 1 90 ? -11.007 10.220 22.035 1.00 84.94 90 LYS A CA 1
ATOM 760 C C . LYS A 1 90 ? -10.688 9.681 20.649 1.00 84.94 90 LYS A C 1
ATOM 762 O O . LYS A 1 90 ? -9.550 9.717 20.185 1.00 84.94 90 LYS A O 1
ATOM 767 N N . THR A 1 91 ? -11.724 9.222 19.961 1.00 77.31 91 THR A N 1
ATOM 768 C CA . THR A 1 91 ? -11.629 8.724 18.589 1.00 77.31 91 THR A CA 1
ATOM 769 C C . THR A 1 91 ? -12.017 9.836 17.626 1.00 77.31 91 THR A C 1
ATOM 771 O O . THR A 1 91 ? -13.177 10.246 17.604 1.00 77.31 91 THR A O 1
ATOM 774 N N . TYR A 1 92 ? -11.078 10.332 16.818 1.00 72.25 92 TYR A N 1
ATOM 775 C CA . TYR A 1 92 ? -11.400 11.356 15.819 1.00 72.25 92 TYR A CA 1
ATOM 776 C C . TYR A 1 92 ? -11.748 10.705 14.495 1.00 72.25 92 TYR A C 1
ATOM 778 O O . TYR A 1 92 ? -10.910 10.044 13.882 1.00 72.25 92 TYR A O 1
ATOM 786 N N . THR A 1 93 ? -12.969 10.950 14.037 1.00 71.69 93 THR A N 1
ATOM 787 C CA . THR A 1 93 ? -13.569 10.260 12.897 1.00 71.69 93 THR A CA 1
ATOM 788 C C . THR A 1 93 ? -12.800 10.427 11.591 1.00 71.69 93 THR A C 1
ATOM 790 O O . THR A 1 93 ? -12.722 9.473 10.834 1.00 71.69 93 THR A O 1
ATOM 793 N N . SER A 1 94 ? -12.202 11.584 11.314 1.00 83.00 94 SER A N 1
ATOM 794 C CA . SER A 1 94 ? -11.556 11.821 10.013 1.00 83.00 94 SER A CA 1
ATOM 795 C C . SER A 1 94 ? -10.184 11.152 9.870 1.00 83.00 94 SER A C 1
ATOM 797 O O . SER A 1 94 ? -9.857 10.645 8.801 1.00 83.00 94 SER A O 1
ATOM 799 N N . PHE A 1 95 ? -9.371 11.124 10.930 1.00 86.88 95 PHE A N 1
ATOM 800 C CA . PHE A 1 95 ? -7.962 10.719 10.817 1.00 86.88 95 PHE A CA 1
ATOM 801 C C . PHE A 1 95 ? -7.794 9.211 10.581 1.00 86.88 95 PHE A C 1
ATOM 803 O O . PHE A 1 95 ? -7.028 8.793 9.712 1.00 86.88 95 PHE A O 1
ATOM 810 N N . TRP A 1 96 ? -8.578 8.382 11.279 1.00 86.50 96 TRP A N 1
ATOM 811 C CA . TRP A 1 96 ? -8.538 6.935 11.064 1.00 86.50 96 TRP A CA 1
ATOM 812 C C . TRP A 1 96 ? -9.056 6.546 9.673 1.00 86.50 96 TRP A C 1
ATOM 814 O O . TRP A 1 96 ? -8.567 5.586 9.083 1.00 86.50 96 TRP A O 1
ATOM 824 N N . GLN A 1 97 ? -10.002 7.308 9.109 1.00 88.81 97 GLN A N 1
ATOM 825 C CA . GLN A 1 97 ? -10.518 7.062 7.759 1.00 88.81 97 GLN A CA 1
ATOM 826 C C . GLN A 1 97 ? -9.444 7.296 6.699 1.00 88.81 97 GLN A C 1
ATOM 828 O O . GLN A 1 97 ? -9.346 6.508 5.760 1.00 88.81 97 GLN A O 1
ATOM 833 N N . VAL A 1 98 ? -8.626 8.343 6.870 1.00 92.00 98 VAL A N 1
ATOM 834 C CA . VAL A 1 98 ? -7.467 8.610 6.005 1.00 92.00 98 VAL A CA 1
ATOM 835 C C . VAL A 1 98 ? -6.487 7.447 6.072 1.00 92.00 98 VAL A C 1
ATOM 837 O O . VAL A 1 98 ? -6.107 6.915 5.037 1.00 92.00 98 VAL A O 1
ATOM 840 N N . CYS A 1 99 ? -6.139 6.987 7.270 1.00 94.00 99 CYS A N 1
ATOM 841 C CA . CYS A 1 99 ? -5.241 5.847 7.442 1.00 94.00 99 CYS A CA 1
ATOM 842 C C . CYS A 1 99 ? -5.807 4.553 6.823 1.00 94.00 99 CYS A C 1
ATOM 844 O O . CYS A 1 99 ? -5.086 3.828 6.147 1.00 94.00 99 CYS A O 1
ATOM 846 N N . HIS A 1 100 ? -7.109 4.282 6.971 1.00 92.75 100 HIS A N 1
ATOM 847 C CA . HIS A 1 100 ? -7.770 3.156 6.298 1.00 92.75 100 HIS A CA 1
ATOM 848 C C . HIS A 1 100 ? -7.711 3.256 4.773 1.00 92.75 100 HIS A C 1
ATOM 850 O O . HIS A 1 100 ? -7.598 2.241 4.086 1.00 92.75 100 HIS A O 1
ATOM 856 N N . PHE A 1 101 ? -7.876 4.467 4.244 1.00 94.06 101 PHE A N 1
ATOM 857 C CA . PHE A 1 101 ? -7.808 4.713 2.814 1.00 94.06 101 PHE A CA 1
ATOM 858 C C . PHE A 1 101 ? -6.379 4.528 2.294 1.00 94.06 101 PHE A C 1
ATOM 860 O O . PHE A 1 101 ? -6.190 3.773 1.344 1.00 94.06 101 PHE A O 1
ATOM 867 N N . LEU A 1 102 ? -5.386 5.115 2.973 1.00 95.69 102 LEU A N 1
ATOM 868 C CA . LEU A 1 102 ? -3.966 4.911 2.683 1.00 95.69 102 LEU A CA 1
ATOM 869 C C . LEU A 1 102 ? -3.616 3.426 2.681 1.00 95.69 102 LEU A C 1
ATOM 871 O O . LEU A 1 102 ? -3.033 2.953 1.718 1.00 95.69 102 LEU A O 1
ATOM 875 N N . PHE A 1 103 ? -4.061 2.673 3.691 1.00 96.88 103 PHE A N 1
ATOM 876 C CA . PHE A 1 103 ? -3.843 1.232 3.732 1.00 96.88 103 PHE A CA 1
ATOM 877 C C . PHE A 1 103 ? -4.402 0.513 2.507 1.00 96.88 103 PHE A C 1
ATOM 879 O O . PHE A 1 103 ? -3.720 -0.321 1.927 1.00 96.88 103 PHE A O 1
ATOM 886 N N . GLN A 1 104 ? -5.647 0.805 2.119 1.00 96.50 104 GLN A N 1
ATOM 887 C CA . GLN A 1 104 ? -6.281 0.143 0.977 1.00 96.50 104 GLN A CA 1
ATOM 888 C C . GLN A 1 104 ? -5.541 0.443 -0.327 1.00 96.50 104 GLN A C 1
ATOM 890 O O . GLN A 1 104 ? -5.400 -0.465 -1.147 1.00 96.50 104 GLN A O 1
ATOM 895 N N . ILE A 1 105 ? -5.046 1.675 -0.502 1.00 96.12 105 ILE A N 1
ATOM 896 C CA . ILE A 1 105 ? -4.183 2.024 -1.635 1.00 96.12 105 ILE A CA 1
ATOM 897 C C . ILE A 1 105 ? -2.886 1.217 -1.558 1.00 96.12 105 ILE A C 1
ATOM 899 O O . ILE A 1 105 ? -2.604 0.472 -2.491 1.00 96.12 105 ILE A O 1
ATOM 903 N N . SER A 1 106 ? -2.134 1.322 -0.456 1.00 96.75 106 SER A N 1
ATOM 904 C CA . SER A 1 106 ? -0.841 0.648 -0.297 1.00 96.75 106 SER A CA 1
ATOM 905 C C . SER A 1 106 ? -0.972 -0.854 -0.515 1.00 96.75 106 SER A C 1
ATOM 907 O O . SER A 1 106 ? -0.286 -1.409 -1.357 1.00 96.75 106 SER A O 1
ATOM 909 N N . PHE A 1 107 ? -1.915 -1.506 0.168 1.00 97.56 107 PHE A N 1
ATOM 910 C CA . PHE A 1 107 ? -2.159 -2.940 0.037 1.00 97.56 107 PHE A CA 1
ATOM 911 C C . PHE A 1 107 ? -2.376 -3.338 -1.427 1.00 97.56 107 PHE A C 1
ATOM 913 O O . PHE A 1 107 ? -1.701 -4.240 -1.910 1.00 97.56 107 PHE A O 1
ATOM 920 N N . SER A 1 108 ? -3.249 -2.618 -2.142 1.00 97.19 108 SER A N 1
ATOM 921 C CA . SER A 1 108 ? -3.605 -2.939 -3.532 1.00 97.19 108 SER A CA 1
ATOM 922 C C . SER A 1 108 ? -2.476 -2.650 -4.528 1.00 97.19 108 SER A C 1
ATOM 924 O O . SER A 1 108 ? -2.341 -3.349 -5.527 1.00 97.19 108 SER A O 1
ATOM 926 N N . VAL A 1 109 ? -1.678 -1.606 -4.287 1.00 95.19 109 VAL A N 1
ATOM 927 C CA . VAL A 1 109 ? -0.599 -1.177 -5.190 1.00 95.19 109 VAL A CA 1
ATOM 928 C C . VAL A 1 109 ? 0.686 -1.978 -4.963 1.00 95.19 109 VAL A C 1
ATOM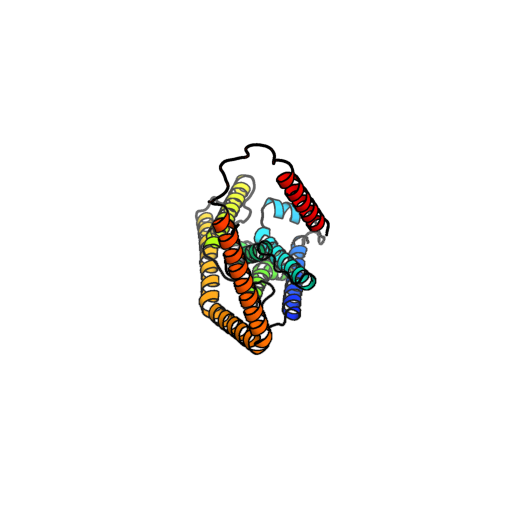 930 O O . VAL A 1 109 ? 1.381 -2.284 -5.929 1.00 95.19 109 VAL A O 1
ATOM 933 N N . GLU A 1 110 ? 0.998 -2.368 -3.726 1.00 96.12 110 GLU A N 1
ATOM 934 C CA . GLU A 1 110 ? 2.248 -3.066 -3.395 1.00 96.12 110 GLU A CA 1
ATOM 935 C C . GLU A 1 110 ? 2.368 -4.427 -4.089 1.00 96.12 110 GLU A C 1
ATOM 937 O O . GLU A 1 110 ? 3.449 -4.775 -4.559 1.00 96.12 110 GLU A O 1
ATOM 942 N N . ILE A 1 111 ? 1.274 -5.183 -4.258 1.00 96.75 111 ILE A N 1
ATOM 943 C CA . ILE A 1 111 ? 1.341 -6.429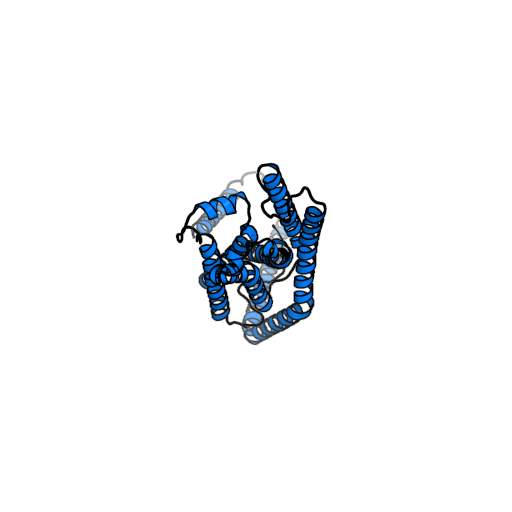 -5.043 1.00 96.75 111 ILE A CA 1
ATOM 944 C C . ILE A 1 111 ? 1.661 -6.157 -6.518 1.00 96.75 111 ILE A C 1
ATOM 946 O O . ILE A 1 111 ? 2.377 -6.927 -7.156 1.00 96.75 111 ILE A O 1
ATOM 950 N N . THR A 1 112 ? 1.145 -5.056 -7.065 1.00 95.69 112 THR A N 1
ATOM 951 C CA . THR A 1 112 ? 1.370 -4.668 -8.455 1.00 95.69 112 THR A CA 1
ATOM 952 C C . THR A 1 112 ? 2.828 -4.280 -8.635 1.00 95.69 112 THR A C 1
ATOM 954 O O . THR A 1 112 ? 3.473 -4.766 -9.559 1.00 95.69 112 THR A O 1
ATOM 957 N N . ILE A 1 113 ? 3.370 -3.479 -7.714 1.00 94.94 113 ILE A N 1
ATOM 958 C CA . ILE A 1 113 ? 4.793 -3.130 -7.675 1.00 94.94 113 ILE A CA 1
ATOM 959 C C . ILE A 1 113 ? 5.648 -4.395 -7.569 1.00 94.94 113 ILE A C 1
ATOM 961 O O . ILE A 1 113 ? 6.569 -4.562 -8.365 1.00 94.94 113 ILE A O 1
ATOM 965 N N . PHE A 1 114 ? 5.325 -5.301 -6.643 1.00 96.94 114 PHE A N 1
ATOM 966 C CA . PHE A 1 114 ? 6.045 -6.558 -6.453 1.00 96.94 114 PHE A CA 1
ATOM 967 C C . PHE A 1 114 ? 6.086 -7.392 -7.741 1.00 96.94 114 PHE A C 1
ATOM 969 O O . PHE A 1 114 ? 7.165 -7.751 -8.213 1.00 96.94 114 PHE A O 1
ATOM 976 N N . LEU A 1 115 ? 4.928 -7.664 -8.350 1.00 96.56 115 LEU A N 1
ATOM 977 C CA . LEU A 1 115 ? 4.846 -8.498 -9.551 1.00 96.56 115 LEU A CA 1
ATOM 978 C C . LEU A 1 115 ? 5.498 -7.833 -10.766 1.00 96.56 115 LEU A C 1
ATOM 980 O O . LEU A 1 115 ? 6.285 -8.476 -11.458 1.00 96.56 115 LEU A O 1
ATOM 984 N N . LEU A 1 116 ? 5.214 -6.554 -11.026 1.00 93.06 116 LEU A N 1
ATOM 985 C CA . LEU A 1 116 ? 5.810 -5.836 -12.157 1.00 93.06 116 LEU A CA 1
ATOM 986 C C . LEU A 1 116 ? 7.322 -5.723 -12.021 1.00 93.06 116 LEU A C 1
ATOM 988 O O . LEU A 1 116 ? 8.033 -5.842 -13.021 1.00 93.06 116 LEU A O 1
ATOM 992 N N . TYR A 1 117 ? 7.816 -5.511 -10.802 1.00 94.19 117 TYR A N 1
ATOM 993 C CA . TYR A 1 117 ? 9.243 -5.458 -10.570 1.00 94.19 117 TYR A CA 1
ATOM 994 C C . TYR A 1 117 ? 9.890 -6.803 -10.897 1.00 94.19 117 TYR A C 1
ATOM 996 O O . TYR A 1 117 ? 10.741 -6.864 -11.778 1.00 94.19 117 TYR A O 1
ATOM 1004 N N . TRP A 1 118 ? 9.459 -7.889 -10.254 1.00 96.06 118 TRP A N 1
ATOM 1005 C CA . TRP A 1 118 ? 10.123 -9.186 -10.402 1.00 96.06 118 TRP A CA 1
ATOM 1006 C C . TRP A 1 118 ? 9.943 -9.820 -11.783 1.00 96.06 118 TRP A C 1
ATOM 1008 O O . TRP A 1 118 ? 10.856 -10.483 -12.268 1.00 96.06 118 TRP A O 1
ATOM 1018 N N . ILE A 1 119 ? 8.798 -9.601 -12.435 1.00 95.06 119 ILE A N 1
ATOM 1019 C CA . ILE A 1 119 ? 8.502 -10.183 -13.752 1.00 95.06 119 ILE A CA 1
ATOM 1020 C C . ILE A 1 119 ? 9.019 -9.291 -14.886 1.00 95.06 119 ILE A C 1
ATOM 1022 O O . ILE A 1 119 ? 9.526 -9.797 -15.884 1.00 95.06 119 ILE A O 1
ATOM 1026 N N . GLY A 1 120 ? 8.873 -7.971 -14.764 1.00 91.56 120 GLY A N 1
ATOM 1027 C CA . GLY A 1 120 ? 9.172 -7.028 -15.842 1.00 91.56 120 GLY A CA 1
ATOM 1028 C C . GLY A 1 120 ? 10.514 -6.322 -15.682 1.00 91.56 120 GLY A C 1
ATOM 1029 O O . GLY A 1 120 ? 11.331 -6.316 -16.600 1.00 91.56 120 GLY A O 1
ATOM 1030 N N . VAL A 1 121 ? 10.755 -5.704 -14.527 1.00 92.06 121 VAL A N 1
ATOM 1031 C CA . VAL A 1 121 ? 11.905 -4.803 -14.336 1.00 92.06 121 VAL A CA 1
ATOM 1032 C C . VAL A 1 121 ? 13.191 -5.569 -14.023 1.00 92.06 121 VAL A C 1
ATOM 1034 O O . VAL A 1 121 ? 14.208 -5.329 -14.674 1.00 92.06 121 VAL A O 1
ATOM 1037 N N . TYR A 1 122 ? 13.154 -6.503 -13.074 1.00 94.81 122 TYR A N 1
ATOM 1038 C CA . TYR A 1 122 ? 14.313 -7.239 -12.569 1.00 94.81 122 TYR A CA 1
ATOM 1039 C C . TYR A 1 122 ? 15.107 -7.976 -13.665 1.00 94.81 122 TYR A C 1
ATOM 1041 O O . TYR A 1 122 ? 16.333 -7.851 -13.686 1.00 94.81 122 TYR A O 1
ATOM 1049 N N . PRO A 1 123 ? 14.478 -8.652 -14.653 1.00 94.56 123 PRO A N 1
ATOM 1050 C CA . PRO A 1 123 ? 15.222 -9.274 -15.753 1.00 94.56 123 PRO A CA 1
ATOM 1051 C C . PRO A 1 123 ? 16.065 -8.292 -16.582 1.00 94.56 123 PRO A C 1
ATOM 1053 O O . PRO A 1 123 ? 17.046 -8.702 -17.198 1.00 94.56 123 PRO A O 1
ATOM 1056 N N . SER A 1 124 ? 15.710 -7.001 -16.586 1.00 91.62 124 SER A N 1
ATOM 1057 C CA . SER A 1 124 ? 16.400 -5.943 -17.341 1.00 91.62 124 SER A CA 1
ATOM 1058 C C . SER A 1 124 ? 17.524 -5.227 -16.572 1.00 91.62 124 SER A C 1
ATOM 1060 O O . SER A 1 124 ? 18.178 -4.332 -17.129 1.00 91.62 124 SER A O 1
ATOM 1062 N N . VAL A 1 125 ? 17.728 -5.600 -15.303 1.00 91.50 125 VAL A N 1
ATOM 1063 C CA . VAL A 1 125 ? 18.821 -5.119 -14.447 1.00 91.50 125 VAL A CA 1
ATOM 1064 C C . VAL A 1 125 ? 20.152 -5.676 -14.960 1.00 91.50 125 VAL A C 1
ATOM 1066 O O . VAL A 1 125 ? 20.218 -6.817 -15.419 1.00 91.50 125 VAL A O 1
ATOM 1069 N N . GLU A 1 126 ? 21.213 -4.868 -14.912 1.00 92.38 126 GLU A N 1
ATOM 1070 C CA . GLU A 1 126 ? 22.558 -5.298 -15.321 1.00 92.38 126 GLU A CA 1
ATOM 1071 C C . GLU A 1 126 ? 23.095 -6.395 -14.393 1.00 92.38 126 GLU A C 1
ATOM 1073 O O . GLU A 1 126 ? 22.906 -6.337 -13.177 1.00 92.38 126 GLU A O 1
ATOM 1078 N N . GLU A 1 127 ? 23.807 -7.373 -14.956 1.00 94.00 127 GLU A N 1
ATOM 1079 C CA . GLU A 1 127 ? 24.240 -8.572 -14.222 1.00 94.00 127 GLU A CA 1
ATOM 1080 C C . GLU A 1 127 ? 25.125 -8.247 -13.011 1.00 94.00 127 GLU A C 1
ATOM 1082 O O . GLU A 1 127 ? 24.926 -8.809 -11.937 1.00 94.00 127 GLU A O 1
ATOM 1087 N N . LYS A 1 128 ? 25.995 -7.231 -13.133 1.00 92.31 128 LYS A N 1
ATOM 1088 C CA . LYS A 1 128 ? 26.848 -6.748 -12.033 1.00 92.31 128 LYS A CA 1
ATOM 1089 C C . LYS A 1 128 ? 26.058 -6.377 -10.767 1.00 92.31 128 LYS A C 1
ATOM 1091 O O . LYS A 1 128 ? 26.561 -6.536 -9.661 1.00 92.31 128 LYS A O 1
ATOM 1096 N N . TYR A 1 129 ? 24.825 -5.880 -10.912 1.00 90.69 129 TYR A N 1
ATOM 1097 C CA . TYR A 1 129 ? 23.975 -5.539 -9.770 1.00 90.69 129 TYR A CA 1
ATOM 1098 C C . TYR A 1 129 ? 23.245 -6.773 -9.229 1.00 90.69 129 TYR A C 1
ATOM 1100 O O . TYR A 1 129 ? 23.037 -6.864 -8.024 1.00 90.69 129 TYR A O 1
ATOM 1108 N N . LYS A 1 130 ? 22.902 -7.753 -10.076 1.00 92.88 130 LYS A N 1
ATOM 1109 C CA . LYS A 1 130 ? 22.266 -9.006 -9.629 1.00 92.88 130 LYS A CA 1
ATOM 1110 C C . LYS A 1 130 ? 23.186 -9.847 -8.745 1.00 92.88 130 LYS A C 1
ATOM 1112 O O . LYS A 1 130 ? 22.705 -10.514 -7.835 1.00 92.88 130 LYS A O 1
ATOM 1117 N N . GLU A 1 131 ? 24.492 -9.783 -8.991 1.00 92.50 131 GLU A N 1
ATOM 1118 C CA . GLU A 1 131 ? 25.514 -10.454 -8.178 1.00 92.50 131 GLU A CA 1
ATOM 1119 C C . GLU A 1 131 ? 25.792 -9.735 -6.843 1.00 92.50 131 GLU A C 1
ATOM 1121 O O . GLU A 1 131 ? 26.354 -10.324 -5.920 1.00 92.50 131 GLU A O 1
ATOM 1126 N N . SER A 1 132 ? 25.373 -8.473 -6.695 1.00 93.50 132 SER A N 1
ATOM 1127 C CA . SER A 1 132 ? 25.557 -7.711 -5.458 1.00 93.50 132 SER A CA 1
ATOM 1128 C C . SER A 1 132 ? 24.542 -8.131 -4.391 1.00 93.50 132 SER A C 1
ATOM 1130 O O . SER A 1 132 ? 23.351 -7.823 -4.476 1.00 93.50 132 SER A O 1
ATOM 1132 N N . SER A 1 133 ? 25.022 -8.768 -3.317 1.00 93.31 133 SER A N 1
ATOM 1133 C CA . SER A 1 133 ? 24.197 -9.138 -2.155 1.00 93.31 133 SER A CA 1
ATOM 1134 C C . SER A 1 133 ? 23.459 -7.944 -1.548 1.00 93.31 133 SER A C 1
ATOM 1136 O O . SER A 1 133 ? 22.317 -8.081 -1.112 1.00 93.31 133 SER A O 1
ATOM 1138 N N . TRP A 1 134 ? 24.094 -6.767 -1.533 1.00 89.81 134 TRP A N 1
ATOM 1139 C CA . TRP A 1 134 ? 23.471 -5.545 -1.030 1.00 89.81 134 TRP A CA 1
ATOM 1140 C C . TRP A 1 134 ? 22.319 -5.098 -1.930 1.00 89.81 134 TRP A C 1
ATOM 1142 O O . TRP A 1 134 ? 21.230 -4.839 -1.425 1.00 89.81 134 TRP A O 1
ATOM 1152 N N . TYR A 1 135 ? 22.518 -5.082 -3.254 1.00 90.38 135 TYR A N 1
ATOM 1153 C CA . TYR A 1 135 ? 21.454 -4.775 -4.213 1.00 90.38 135 TYR A CA 1
ATOM 1154 C C . TYR A 1 135 ? 20.286 -5.758 -4.108 1.00 90.38 135 TYR A C 1
ATOM 1156 O O . TYR A 1 135 ? 19.132 -5.334 -4.066 1.00 90.38 135 TYR A O 1
ATOM 1164 N N . MET A 1 136 ? 20.570 -7.060 -4.019 1.00 93.25 136 MET A N 1
ATOM 1165 C CA . MET A 1 136 ? 19.542 -8.085 -3.855 1.00 93.25 136 MET A CA 1
ATOM 1166 C C . MET A 1 136 ? 18.757 -7.886 -2.555 1.00 93.25 136 MET A C 1
ATOM 1168 O O . MET A 1 136 ? 17.527 -7.907 -2.568 1.00 93.25 136 MET A O 1
ATOM 1172 N N . PHE A 1 137 ? 19.450 -7.651 -1.436 1.00 93.38 137 PHE A N 1
ATOM 1173 C CA . PHE A 1 137 ? 18.818 -7.410 -0.141 1.00 93.38 137 PHE A CA 1
ATOM 1174 C C . PHE A 1 137 ? 17.908 -6.178 -0.168 1.00 93.38 137 PHE A C 1
ATOM 1176 O O . PHE A 1 137 ? 16.745 -6.275 0.236 1.00 93.38 137 PHE A O 1
ATOM 1183 N N . THR A 1 138 ? 18.405 -5.032 -0.644 1.00 90.69 138 THR A N 1
ATOM 1184 C CA . THR A 1 138 ? 17.632 -3.783 -0.657 1.00 90.69 138 THR A CA 1
ATOM 1185 C C . THR A 1 138 ? 16.450 -3.882 -1.608 1.00 90.69 138 THR A C 1
ATOM 1187 O O . THR A 1 138 ? 15.336 -3.542 -1.225 1.00 90.69 138 THR A O 1
ATOM 1190 N N . THR A 1 139 ? 16.653 -4.433 -2.801 1.00 91.75 139 THR A N 1
ATOM 1191 C CA . THR A 1 139 ? 15.611 -4.633 -3.810 1.00 91.75 139 THR A CA 1
ATOM 1192 C C . THR A 1 139 ? 14.522 -5.592 -3.335 1.00 91.75 139 THR A C 1
ATOM 1194 O O . THR A 1 139 ? 13.331 -5.282 -3.431 1.00 91.75 139 THR A O 1
ATOM 1197 N N . ALA A 1 140 ? 14.903 -6.754 -2.794 1.00 95.31 140 ALA A N 1
ATOM 1198 C CA . ALA A 1 140 ? 13.942 -7.731 -2.300 1.00 95.31 140 ALA A CA 1
ATOM 1199 C C . ALA A 1 140 ? 13.172 -7.207 -1.090 1.00 95.31 140 ALA A C 1
ATOM 1201 O O . ALA A 1 140 ? 11.959 -7.401 -0.998 1.00 95.31 140 ALA A O 1
ATOM 1202 N N . SER A 1 141 ? 13.845 -6.482 -0.199 1.00 94.88 141 SER A N 1
ATOM 1203 C CA . SER A 1 141 ? 13.192 -5.822 0.931 1.00 94.88 141 SER A CA 1
ATOM 1204 C C . SER A 1 141 ? 12.269 -4.693 0.474 1.00 94.88 141 SER A C 1
ATOM 1206 O O . SER A 1 141 ? 11.188 -4.525 1.025 1.00 94.88 141 SER A O 1
ATOM 1208 N N . TYR A 1 142 ? 12.643 -3.947 -0.561 1.00 90.25 142 TYR A N 1
ATOM 1209 C CA . TYR A 1 142 ? 11.848 -2.835 -1.061 1.00 90.25 142 TYR A CA 1
ATOM 1210 C C . TYR A 1 142 ? 10.556 -3.313 -1.730 1.00 90.25 142 TYR A C 1
ATOM 1212 O O . TYR A 1 142 ? 9.468 -2.891 -1.356 1.00 90.25 142 TYR A O 1
ATOM 1220 N N . HIS A 1 143 ? 10.654 -4.247 -2.675 1.00 92.38 143 HIS A N 1
ATOM 1221 C CA . HIS A 1 143 ? 9.482 -4.719 -3.412 1.00 92.38 143 HIS A CA 1
ATOM 1222 C C . HIS A 1 143 ? 8.710 -5.814 -2.666 1.00 92.38 143 HIS A C 1
ATOM 1224 O O . HIS A 1 143 ? 7.490 -5.885 -2.764 1.00 92.38 143 HIS A O 1
ATOM 1230 N N . GLY A 1 144 ? 9.400 -6.685 -1.927 1.00 95.81 144 GLY A N 1
ATOM 1231 C CA . GLY A 1 144 ? 8.783 -7.767 -1.155 1.00 95.81 144 GLY A CA 1
ATOM 1232 C C . GLY A 1 144 ? 8.466 -7.377 0.286 1.00 95.81 144 GLY A C 1
ATOM 1233 O O . GLY A 1 144 ? 7.388 -7.688 0.782 1.00 95.81 144 GLY A O 1
ATOM 1234 N N . GLY A 1 145 ? 9.377 -6.685 0.970 1.00 96.56 145 GLY A N 1
ATOM 1235 C CA . GLY A 1 145 ? 9.223 -6.336 2.386 1.00 96.56 145 GLY A CA 1
ATOM 1236 C C . GLY A 1 145 ? 8.021 -5.432 2.650 1.00 96.56 145 GLY A C 1
ATOM 1237 O O . GLY A 1 145 ? 7.234 -5.736 3.543 1.00 96.56 145 GLY A O 1
ATOM 1238 N N . PHE A 1 146 ? 7.795 -4.386 1.849 1.00 96.06 146 PHE A N 1
ATOM 1239 C CA . PHE A 1 146 ? 6.594 -3.550 1.992 1.00 96.06 146 PHE A CA 1
ATOM 1240 C C . PHE A 1 146 ? 5.300 -4.313 1.738 1.00 96.06 146 PHE A C 1
ATOM 1242 O O . PHE A 1 146 ? 4.366 -4.224 2.542 1.00 96.06 146 PHE A O 1
ATOM 1249 N N . PHE A 1 147 ? 5.270 -5.125 0.681 1.00 96.75 147 PHE A N 1
ATOM 1250 C CA . PHE A 1 147 ? 4.175 -6.047 0.417 1.00 96.75 147 PHE A CA 1
ATOM 1251 C C . PHE A 1 147 ? 3.890 -6.936 1.642 1.00 96.75 147 PHE A C 1
ATOM 1253 O O . PHE A 1 147 ? 2.763 -6.949 2.145 1.00 96.75 147 PHE A O 1
ATOM 1260 N N . PHE A 1 148 ? 4.910 -7.585 2.213 1.00 97.81 148 PHE A N 1
ATOM 1261 C CA . PHE A 1 148 ? 4.756 -8.404 3.417 1.00 97.81 148 PHE A CA 1
ATOM 1262 C C . PHE A 1 148 ? 4.279 -7.600 4.634 1.00 97.81 148 PHE A C 1
ATOM 1264 O O . PHE A 1 148 ? 3.390 -8.059 5.352 1.00 97.81 148 PHE A O 1
ATOM 1271 N N . CYS A 1 149 ? 4.796 -6.390 4.860 1.00 97.94 149 CYS A N 1
ATOM 1272 C CA . CYS A 1 149 ? 4.360 -5.528 5.959 1.00 97.94 149 CYS A CA 1
ATOM 1273 C C . CYS A 1 149 ? 2.871 -5.168 5.859 1.00 97.94 149 CYS A C 1
ATOM 1275 O O . CYS A 1 149 ? 2.161 -5.226 6.866 1.00 97.94 149 CYS A O 1
ATOM 1277 N N . THR A 1 150 ? 2.371 -4.845 4.660 1.00 97.69 150 THR A N 1
ATOM 1278 C CA . THR A 1 150 ? 0.934 -4.573 4.468 1.00 97.69 150 THR A CA 1
ATOM 1279 C C . THR A 1 150 ? 0.076 -5.818 4.701 1.00 97.69 150 THR A C 1
ATOM 1281 O O . THR A 1 150 ? -1.015 -5.705 5.257 1.00 97.69 150 THR A O 1
ATOM 1284 N N . TYR A 1 151 ? 0.572 -7.014 4.370 1.00 97.56 151 TYR A N 1
ATOM 1285 C CA . TYR A 1 151 ? -0.105 -8.282 4.663 1.00 97.56 151 TYR A CA 1
ATOM 1286 C C . TYR A 1 151 ? -0.149 -8.600 6.159 1.00 97.56 151 TYR A C 1
ATOM 1288 O O . TYR A 1 151 ? -1.199 -8.987 6.672 1.00 97.56 151 TYR A O 1
ATOM 1296 N N . ILE A 1 152 ? 0.963 -8.411 6.873 1.00 97.19 152 ILE A N 1
ATOM 1297 C CA . ILE A 1 152 ? 1.016 -8.578 8.331 1.00 97.19 152 ILE A CA 1
ATOM 1298 C C . ILE A 1 152 ? -0.015 -7.656 8.989 1.00 97.19 152 ILE A C 1
ATOM 1300 O O . ILE A 1 152 ? -0.844 -8.111 9.779 1.00 97.19 152 ILE A O 1
ATOM 1304 N N . GLU A 1 153 ? -0.030 -6.379 8.606 1.00 96.50 153 GLU A N 1
ATOM 1305 C CA . GLU A 1 153 ? -1.009 -5.420 9.112 1.00 96.50 153 GLU A CA 1
ATOM 1306 C C . GLU A 1 153 ? -2.445 -5.808 8.727 1.00 96.50 153 GLU A C 1
ATOM 1308 O O . GLU A 1 153 ? -3.340 -5.743 9.573 1.00 96.50 153 GLU A O 1
ATOM 1313 N N . PHE A 1 154 ? -2.680 -6.272 7.492 1.00 96.12 154 PHE A N 1
ATOM 1314 C CA . PHE A 1 154 ? -3.993 -6.758 7.069 1.00 96.12 154 PHE A CA 1
ATOM 1315 C C . PHE A 1 154 ? -4.493 -7.873 7.986 1.00 96.12 154 PHE A C 1
ATOM 1317 O O . PHE A 1 154 ? -5.653 -7.847 8.388 1.00 96.12 154 PHE A O 1
ATOM 1324 N N . PHE A 1 155 ? -3.660 -8.856 8.324 1.00 95.50 155 PHE A N 1
ATOM 1325 C CA . PHE A 1 155 ? -4.091 -9.980 9.154 1.00 95.50 155 PHE A CA 1
ATOM 1326 C C . PHE A 1 155 ? -4.229 -9.623 10.632 1.00 95.50 155 PHE A C 1
ATOM 1328 O O . PHE A 1 155 ? -5.074 -10.197 11.311 1.00 95.50 155 PHE A O 1
ATOM 1335 N N . ILE A 1 156 ? -3.447 -8.677 11.146 1.00 94.12 156 ILE A N 1
ATOM 1336 C CA . ILE A 1 156 ? -3.528 -8.279 12.556 1.00 94.12 156 ILE A CA 1
ATOM 1337 C C . ILE A 1 156 ? -4.708 -7.337 12.803 1.00 94.12 156 ILE A C 1
ATOM 1339 O O . ILE A 1 156 ? -5.387 -7.449 13.827 1.00 94.12 156 ILE A O 1
ATOM 1343 N N . ASN A 1 157 ? -4.969 -6.405 11.893 1.00 91.50 157 ASN A N 1
ATOM 1344 C CA . ASN A 1 157 ? -5.820 -5.251 12.158 1.00 91.50 157 ASN A CA 1
ATOM 1345 C C . ASN A 1 157 ? -7.228 -5.372 11.545 1.00 91.50 157 ASN A C 1
ATOM 1347 O O . ASN A 1 157 ? -7.468 -6.124 10.601 1.00 91.50 157 ASN A O 1
ATOM 1351 N N . ASN A 1 158 ? -8.180 -4.583 12.037 1.00 89.88 158 ASN A N 1
ATOM 1352 C CA . ASN A 1 158 ? -9.557 -4.519 11.553 1.00 89.88 158 ASN A CA 1
ATOM 1353 C C . ASN A 1 158 ? -9.690 -3.549 10.373 1.00 89.88 158 ASN A C 1
ATOM 1355 O O . ASN A 1 158 ? -10.293 -2.491 10.493 1.00 89.88 158 ASN A O 1
ATOM 1359 N N . ILE A 1 159 ? -9.126 -3.895 9.214 1.00 92.06 159 ILE A N 1
ATOM 1360 C CA . ILE A 1 159 ? -9.208 -3.039 8.022 1.00 92.06 159 ILE A CA 1
ATOM 1361 C C . ILE A 1 159 ? -10.244 -3.573 7.037 1.00 92.06 159 ILE A C 1
ATOM 1363 O O . ILE A 1 159 ? -10.022 -4.597 6.391 1.00 92.06 159 ILE A O 1
ATOM 1367 N N . ALA A 1 160 ? -11.376 -2.871 6.946 1.00 92.19 160 ALA A N 1
ATOM 1368 C CA . ALA A 1 160 ? -12.458 -3.157 6.010 1.00 92.19 160 ALA A CA 1
ATOM 1369 C C . ALA A 1 160 ? -12.204 -2.521 4.635 1.00 92.19 160 ALA A C 1
ATOM 1371 O O . ALA A 1 160 ? -11.862 -1.338 4.542 1.00 92.19 160 ALA A O 1
ATOM 1372 N N . PHE A 1 161 ? -12.444 -3.288 3.569 1.00 94.44 161 PHE A N 1
ATOM 1373 C CA . PHE A 1 161 ? -12.335 -2.830 2.182 1.00 94.44 161 PHE A CA 1
ATOM 1374 C C . PHE A 1 161 ? -13.700 -2.394 1.652 1.00 94.44 161 PHE A C 1
ATOM 1376 O O . PHE A 1 161 ? -14.653 -3.181 1.585 1.00 94.44 161 PHE A O 1
ATOM 1383 N N . LYS A 1 162 ? -13.797 -1.125 1.247 1.00 92.19 162 LYS A N 1
ATOM 1384 C CA . LYS A 1 162 ? -15.052 -0.529 0.775 1.00 92.19 162 LYS A CA 1
ATOM 1385 C C . LYS A 1 162 ? -14.983 -0.240 -0.708 1.00 92.19 162 LYS A C 1
ATOM 1387 O O . LYS A 1 162 ? -14.120 0.515 -1.127 1.00 92.19 162 LYS A O 1
ATOM 1392 N N . TRP A 1 163 ? -15.955 -0.717 -1.483 1.00 94.94 163 TRP A N 1
ATOM 1393 C CA . TRP A 1 163 ? -16.008 -0.489 -2.935 1.00 94.94 163 TRP A CA 1
ATOM 1394 C C . TRP A 1 163 ? -15.844 0.976 -3.347 1.00 94.94 163 TRP A C 1
ATOM 1396 O O . TRP A 1 163 ? -15.178 1.274 -4.328 1.00 94.94 163 TRP A O 1
ATOM 1406 N N . LYS A 1 164 ? -16.366 1.919 -2.559 1.00 93.38 164 LYS A N 1
ATOM 1407 C CA . LYS A 1 164 ? -16.196 3.354 -2.831 1.00 93.38 164 LYS A CA 1
ATOM 1408 C C . LYS A 1 164 ? -14.752 3.864 -2.749 1.00 93.38 164 LYS A C 1
ATOM 1410 O O . LYS A 1 164 ? -14.484 4.953 -3.235 1.00 93.38 164 LYS A O 1
ATOM 1415 N N . HIS A 1 165 ? -13.843 3.122 -2.120 1.00 93.62 165 HIS A N 1
ATOM 1416 C CA . HIS A 1 165 ? -12.412 3.430 -2.103 1.00 93.62 165 HIS A CA 1
ATOM 1417 C C . HIS A 1 165 ? -11.691 2.901 -3.339 1.00 93.62 165 HIS A C 1
ATOM 1419 O O . HIS A 1 165 ? -10.616 3.394 -3.658 1.00 93.62 165 HIS A O 1
ATOM 1425 N N . TYR A 1 166 ? -12.287 1.959 -4.071 1.00 94.62 166 TYR A N 1
ATOM 1426 C CA . TYR A 1 166 ? -11.683 1.453 -5.294 1.00 94.62 166 TYR A CA 1
ATOM 1427 C C . TYR A 1 166 ? -11.602 2.532 -6.383 1.00 94.62 166 TYR A C 1
ATOM 1429 O O . TYR A 1 166 ? -10.565 2.668 -7.017 1.00 94.62 166 TYR A O 1
ATOM 1437 N N . ILE A 1 167 ? -12.644 3.356 -6.553 1.00 94.62 167 ILE A N 1
ATOM 1438 C CA . ILE A 1 167 ? -12.642 4.455 -7.538 1.00 94.62 167 ILE A CA 1
ATOM 1439 C C . ILE A 1 167 ? -11.435 5.395 -7.350 1.00 94.62 167 ILE A C 1
ATOM 1441 O O . ILE A 1 167 ? -10.690 5.586 -8.308 1.00 94.62 167 ILE A O 1
ATOM 1445 N N . PRO A 1 168 ? -11.179 5.970 -6.159 1.00 93.19 168 PRO A N 1
ATOM 1446 C CA . PRO A 1 168 ? -10.013 6.827 -5.977 1.00 93.19 168 PRO A CA 1
ATOM 1447 C C . PRO A 1 168 ? -8.675 6.075 -6.074 1.00 93.19 168 PRO A C 1
ATOM 1449 O O . PRO A 1 168 ? -7.708 6.676 -6.532 1.00 93.19 168 PRO A O 1
ATOM 1452 N N . ILE A 1 169 ? -8.605 4.781 -5.723 1.00 94.06 169 ILE A N 1
ATOM 1453 C CA . ILE A 1 169 ? -7.413 3.949 -5.990 1.00 94.06 169 ILE A CA 1
ATOM 1454 C C . ILE A 1 169 ? -7.160 3.860 -7.501 1.00 94.06 169 ILE A C 1
ATOM 1456 O O . ILE A 1 169 ? -6.051 4.124 -7.951 1.00 94.06 169 ILE A O 1
ATOM 1460 N N . LEU A 1 170 ? -8.196 3.560 -8.287 1.00 95.31 170 LEU A N 1
ATOM 1461 C CA . LEU A 1 170 ? -8.115 3.469 -9.743 1.00 95.31 170 LEU A CA 1
ATOM 1462 C C . LEU A 1 170 ? -7.697 4.805 -10.371 1.00 95.31 170 LEU A C 1
ATOM 1464 O O . LEU A 1 170 ? -6.827 4.824 -11.238 1.00 95.31 170 LEU A O 1
ATOM 1468 N N . ILE A 1 171 ? -8.271 5.921 -9.909 1.00 94.62 171 ILE A N 1
ATOM 1469 C CA . ILE A 1 171 ? -7.880 7.266 -10.354 1.00 94.62 171 ILE A CA 1
ATOM 1470 C C . ILE A 1 171 ? -6.400 7.519 -10.049 1.00 94.62 171 ILE A C 1
ATOM 1472 O O . ILE A 1 171 ? -5.684 7.991 -10.926 1.00 94.62 171 ILE A O 1
ATOM 1476 N N . ALA A 1 172 ? -5.925 7.172 -8.848 1.00 91.25 172 ALA A N 1
ATOM 1477 C CA . ALA A 1 172 ? -4.518 7.325 -8.486 1.00 91.25 172 ALA A CA 1
ATOM 1478 C C . ALA A 1 172 ? -3.596 6.460 -9.367 1.00 91.25 172 ALA A C 1
ATOM 1480 O O . ALA A 1 172 ? -2.565 6.946 -9.828 1.00 91.25 172 ALA A O 1
ATOM 1481 N N . SER A 1 173 ? -3.981 5.214 -9.664 1.00 93.00 173 SER A N 1
ATOM 1482 C CA . SER A 1 173 ? -3.227 4.335 -10.567 1.00 93.00 173 SER A CA 1
ATOM 1483 C C . SER A 1 173 ? -3.167 4.883 -11.996 1.00 93.00 173 SER A C 1
ATOM 1485 O O . SER A 1 173 ? -2.101 4.881 -12.605 1.00 93.00 173 SER A O 1
ATOM 1487 N N . ILE A 1 174 ? -4.283 5.388 -12.530 1.00 95.12 174 ILE A N 1
ATOM 1488 C CA . ILE A 1 174 ? -4.325 5.994 -13.870 1.00 95.12 174 ILE A CA 1
ATOM 1489 C C . ILE A 1 174 ? -3.494 7.280 -13.905 1.00 95.12 174 ILE A C 1
ATOM 1491 O O . ILE A 1 174 ? -2.714 7.469 -14.833 1.00 95.12 174 ILE A O 1
ATOM 1495 N N . ALA A 1 175 ? -3.616 8.139 -12.890 1.00 93.06 175 ALA A N 1
ATOM 1496 C CA . ALA A 1 175 ? -2.829 9.365 -12.790 1.00 93.06 175 ALA A CA 1
ATOM 1497 C C . ALA A 1 175 ? -1.322 9.068 -12.773 1.00 93.06 175 ALA A C 1
ATOM 1499 O O . ALA A 1 175 ? -0.566 9.729 -13.478 1.00 93.06 175 ALA A O 1
ATOM 1500 N N . TYR A 1 176 ? -0.900 8.030 -12.045 1.00 91.25 176 TYR A N 1
ATOM 1501 C CA . TYR A 1 176 ? 0.491 7.576 -12.042 1.00 91.25 176 TYR A CA 1
ATOM 1502 C C . TYR A 1 176 ? 0.954 7.077 -13.419 1.00 91.25 176 TYR A C 1
ATOM 1504 O O . TYR A 1 176 ? 2.053 7.402 -13.857 1.00 91.25 176 TYR A O 1
ATOM 1512 N N . LEU A 1 177 ? 0.120 6.316 -14.138 1.00 92.75 177 LEU A N 1
ATOM 1513 C CA . LEU A 1 177 ? 0.450 5.867 -15.496 1.00 92.75 177 LEU A CA 1
ATOM 1514 C C . LEU A 1 177 ? 0.561 7.039 -16.482 1.00 92.75 177 LEU A C 1
ATOM 1516 O O . LEU A 1 177 ? 1.450 7.032 -17.331 1.00 92.75 177 LEU A O 1
ATOM 1520 N N . ILE A 1 178 ? -0.305 8.049 -16.356 1.00 93.19 178 ILE A N 1
ATOM 1521 C CA . ILE A 1 178 ? -0.245 9.276 -17.161 1.00 93.19 178 ILE A CA 1
ATOM 1522 C C . ILE A 1 178 ? 1.041 10.050 -16.863 1.00 93.19 178 ILE A C 1
ATOM 1524 O O . ILE A 1 178 ? 1.729 10.450 -17.798 1.00 93.19 178 ILE A O 1
ATOM 1528 N N . ASP A 1 179 ? 1.388 10.229 -15.588 1.00 90.94 179 ASP A N 1
ATOM 1529 C CA . ASP A 1 179 ? 2.643 10.870 -15.185 1.00 90.94 179 ASP A CA 1
ATOM 1530 C C . ASP A 1 179 ? 3.855 10.129 -15.772 1.00 90.94 179 ASP A C 1
ATOM 1532 O O . ASP A 1 179 ? 4.705 10.729 -16.432 1.00 90.94 179 ASP A O 1
ATOM 1536 N N . ASN A 1 180 ? 3.868 8.798 -15.666 1.00 91.81 180 ASN A N 1
ATOM 1537 C CA . ASN A 1 180 ? 4.920 7.961 -16.235 1.00 91.81 180 ASN A CA 1
ATOM 1538 C C . ASN A 1 180 ? 5.042 8.101 -17.764 1.00 91.81 180 ASN A C 1
ATOM 1540 O O . ASN A 1 180 ? 6.156 8.158 -18.297 1.00 91.81 180 ASN A O 1
ATOM 1544 N N . LEU A 1 181 ? 3.909 8.183 -18.469 1.00 92.06 181 LEU A N 1
ATOM 1545 C CA . LEU A 1 181 ? 3.862 8.433 -19.908 1.00 92.06 181 LEU A CA 1
ATOM 1546 C C . LEU A 1 181 ? 4.429 9.817 -20.244 1.00 92.06 181 LEU A C 1
ATOM 1548 O O . LEU A 1 181 ? 5.308 9.915 -21.098 1.00 92.06 181 LEU A O 1
ATOM 1552 N N . ILE A 1 182 ? 3.976 10.871 -19.558 1.00 91.88 182 ILE A N 1
ATOM 1553 C CA . ILE A 1 182 ? 4.447 12.250 -19.769 1.00 91.88 182 ILE A CA 1
ATOM 1554 C C . ILE A 1 182 ? 5.962 12.327 -19.566 1.00 91.88 182 ILE A C 1
ATOM 1556 O O . ILE A 1 182 ? 6.679 12.827 -20.433 1.00 91.88 182 ILE A O 1
ATOM 1560 N N . VAL A 1 183 ? 6.470 11.780 -18.461 1.00 89.31 183 VAL A N 1
ATOM 1561 C CA . VAL A 1 183 ? 7.907 11.729 -18.169 1.00 89.31 183 VAL A CA 1
ATOM 1562 C C . VAL A 1 183 ? 8.674 11.005 -19.274 1.00 89.31 183 VAL A C 1
ATOM 1564 O O . VAL A 1 183 ? 9.723 11.488 -19.708 1.00 89.31 183 VAL A O 1
ATOM 1567 N N . THR A 1 184 ? 8.154 9.870 -19.748 1.00 90.25 184 THR A N 1
ATOM 1568 C CA . THR A 1 184 ? 8.804 9.080 -20.800 1.00 90.25 184 THR A CA 1
ATOM 1569 C C . THR A 1 184 ? 8.849 9.833 -22.128 1.00 90.25 184 THR A C 1
ATOM 1571 O O . THR A 1 184 ? 9.881 9.806 -22.791 1.00 90.25 184 THR A O 1
ATOM 1574 N N . LEU A 1 185 ? 7.781 10.553 -22.489 1.00 90.06 185 LEU A N 1
ATOM 1575 C CA . LEU A 1 185 ? 7.726 11.368 -23.708 1.00 90.06 185 LEU A CA 1
ATOM 1576 C C . LEU A 1 185 ? 8.671 12.577 -23.662 1.00 90.06 185 LEU A C 1
ATOM 1578 O O . LEU A 1 185 ? 9.191 12.986 -24.696 1.00 90.06 185 LEU A O 1
ATOM 1582 N N . LEU A 1 186 ? 8.886 13.156 -22.478 1.00 90.88 186 LEU A N 1
ATOM 1583 C CA . LEU A 1 186 ? 9.757 14.322 -22.299 1.00 90.88 186 LEU A CA 1
ATOM 1584 C C . LEU A 1 186 ? 11.236 13.961 -22.137 1.00 90.88 186 LEU A C 1
ATOM 1586 O O . LEU A 1 186 ? 12.100 14.812 -22.345 1.00 90.88 186 LEU A O 1
ATOM 1590 N N . THR A 1 187 ? 11.540 12.742 -21.691 1.00 89.50 187 THR A N 1
ATOM 1591 C CA . THR A 1 187 ? 12.902 12.355 -21.309 1.00 89.50 187 THR A CA 1
ATOM 1592 C C . THR A 1 187 ? 13.264 10.960 -21.823 1.00 89.50 187 THR A C 1
ATOM 1594 O O . THR A 1 187 ? 13.356 10.738 -23.026 1.00 89.50 187 THR A O 1
ATOM 1597 N N . LYS A 1 188 ? 13.529 10.021 -20.916 1.00 88.44 188 LYS A N 1
ATOM 1598 C CA . LYS A 1 188 ? 13.793 8.613 -21.196 1.00 88.44 188 LYS A CA 1
ATOM 1599 C C . LYS A 1 188 ? 12.755 7.770 -20.455 1.00 88.44 188 LYS A C 1
ATOM 1601 O O . LYS A 1 188 ? 12.252 8.225 -19.425 1.00 88.44 188 LYS A O 1
ATOM 1606 N N . PRO A 1 189 ? 12.463 6.544 -20.920 1.00 89.94 189 PRO A N 1
ATOM 1607 C CA . PRO A 1 189 ? 11.579 5.642 -20.197 1.00 89.94 189 PRO A CA 1
ATOM 1608 C C . PRO A 1 189 ? 12.015 5.482 -18.744 1.00 89.94 189 PRO A C 1
ATOM 1610 O O . PRO A 1 189 ? 13.175 5.157 -18.475 1.00 89.94 189 PRO A O 1
ATOM 1613 N N . VAL A 1 190 ? 11.076 5.683 -17.816 1.00 86.56 190 VAL A N 1
ATOM 1614 C CA . VAL A 1 190 ? 11.310 5.438 -16.381 1.00 86.56 190 VAL A CA 1
ATOM 1615 C C . VAL A 1 190 ? 11.662 3.967 -16.156 1.00 86.56 190 VAL A C 1
ATOM 1617 O O . VAL A 1 190 ? 12.556 3.642 -15.379 1.00 86.56 190 VAL A O 1
ATOM 1620 N N . TYR A 1 191 ? 11.002 3.079 -16.904 1.00 86.94 191 TYR A N 1
ATOM 1621 C CA . TYR A 1 191 ? 11.267 1.647 -16.914 1.00 86.94 191 TYR A CA 1
ATOM 1622 C C . TYR A 1 191 ? 11.472 1.180 -18.351 1.00 86.94 191 TYR A C 1
ATOM 1624 O O . TYR A 1 191 ? 10.664 1.494 -19.224 1.00 86.94 191 TYR A O 1
ATOM 1632 N N . LYS A 1 192 ? 12.505 0.367 -18.601 1.00 88.88 192 LYS A N 1
ATOM 1633 C CA . LYS A 1 192 ? 12.803 -0.161 -19.947 1.00 88.88 192 LYS A CA 1
ATOM 1634 C C . LYS A 1 192 ? 11.609 -0.903 -20.569 1.00 88.88 192 LYS A C 1
ATOM 1636 O O . LYS A 1 192 ? 11.379 -0.793 -21.768 1.00 88.88 192 LYS A O 1
ATOM 1641 N N . VAL A 1 193 ? 10.831 -1.618 -19.752 1.00 88.44 193 VAL A N 1
ATOM 1642 C CA . VAL A 1 193 ? 9.637 -2.371 -20.185 1.00 88.44 193 VAL A CA 1
ATOM 1643 C C . VAL A 1 193 ? 8.414 -1.491 -20.483 1.00 88.44 193 VAL A C 1
ATOM 1645 O O . VAL A 1 193 ? 7.519 -1.897 -21.226 1.00 88.44 193 VAL A O 1
ATOM 1648 N N . MET A 1 194 ? 8.382 -0.262 -19.960 1.00 90.12 194 MET A N 1
ATOM 1649 C CA . MET A 1 194 ? 7.324 0.722 -20.207 1.00 90.12 194 MET A CA 1
ATOM 1650 C C . MET A 1 194 ? 7.876 1.895 -21.021 1.00 90.12 194 MET A C 1
ATOM 1652 O O . MET A 1 194 ? 7.919 3.031 -20.562 1.00 90.12 194 MET A O 1
ATOM 1656 N N . SER A 1 195 ? 8.324 1.607 -22.245 1.00 93.69 195 SER A N 1
ATOM 1657 C CA . SER A 1 195 ? 8.786 2.633 -23.186 1.00 93.69 195 SER A CA 1
ATOM 1658 C C . SER A 1 195 ? 7.652 3.431 -23.824 1.00 93.69 195 SER A C 1
ATOM 1660 O O . SER A 1 195 ? 7.924 4.443 -24.458 1.00 93.69 195 SER A O 1
ATOM 1662 N N . TRP A 1 196 ? 6.404 2.961 -23.704 1.00 93.12 196 TRP A N 1
ATOM 1663 C CA . TRP A 1 196 ? 5.206 3.535 -24.338 1.00 93.12 196 TRP A CA 1
ATOM 1664 C C . TRP A 1 196 ? 5.241 3.577 -25.873 1.00 93.12 196 TRP A C 1
ATOM 1666 O O . TRP A 1 196 ? 4.331 4.104 -26.499 1.00 93.12 196 TRP A O 1
ATOM 1676 N N . VAL A 1 197 ? 6.261 2.973 -26.485 1.00 92.69 197 VAL A N 1
ATOM 1677 C CA . VAL A 1 197 ? 6.373 2.786 -27.938 1.00 92.69 197 VAL A CA 1
ATOM 1678 C C . VAL A 1 197 ? 5.923 1.379 -28.333 1.00 92.69 197 VAL A C 1
ATOM 1680 O O . VAL A 1 197 ? 5.346 1.173 -29.396 1.00 92.69 197 VAL A O 1
ATOM 1683 N N . SER A 1 198 ? 6.181 0.390 -27.473 1.00 94.19 198 SER A N 1
ATOM 1684 C CA . SER A 1 198 ? 5.859 -1.011 -27.748 1.00 94.19 198 SER A CA 1
ATOM 1685 C C . SER A 1 198 ? 4.446 -1.380 -27.291 1.00 94.19 198 SER A C 1
ATOM 1687 O O . SER A 1 198 ? 3.990 -0.922 -26.241 1.00 94.19 198 SER A O 1
ATOM 1689 N N . ILE A 1 199 ? 3.790 -2.299 -28.012 1.00 94.19 199 ILE A N 1
ATOM 1690 C CA . ILE A 1 199 ? 2.499 -2.873 -27.589 1.00 94.19 199 ILE A CA 1
ATOM 1691 C C . ILE A 1 199 ? 2.579 -3.478 -26.179 1.00 94.19 199 ILE A C 1
ATOM 1693 O O . ILE A 1 199 ? 1.642 -3.362 -25.390 1.00 94.19 199 ILE A O 1
ATOM 1697 N N . MET A 1 200 ? 3.737 -4.045 -25.827 1.00 92.62 200 MET A N 1
ATOM 1698 C CA . MET A 1 200 ? 3.985 -4.636 -24.515 1.00 92.62 200 MET A CA 1
ATOM 1699 C C . MET A 1 200 ? 3.859 -3.619 -23.382 1.00 92.62 200 MET A C 1
ATOM 1701 O O . MET A 1 200 ? 3.351 -3.971 -22.324 1.00 92.62 200 MET A O 1
ATOM 1705 N N . SER A 1 201 ? 4.238 -2.355 -23.592 1.00 94.00 201 SER A N 1
ATOM 1706 C CA . SER A 1 201 ? 4.096 -1.314 -22.567 1.00 94.00 201 SER A CA 1
ATOM 1707 C C . SER A 1 201 ? 2.630 -1.078 -22.187 1.00 94.00 201 SER A C 1
ATOM 1709 O O . SER A 1 201 ? 2.313 -0.963 -21.005 1.00 94.00 201 SER A O 1
ATOM 1711 N N . TYR A 1 202 ? 1.718 -1.104 -23.163 1.00 94.25 202 TYR A N 1
ATOM 1712 C CA . TYR A 1 202 ? 0.279 -0.997 -22.905 1.00 94.25 202 TYR A CA 1
ATOM 1713 C C . TYR A 1 202 ? -0.277 -2.253 -22.227 1.00 94.25 202 TYR A C 1
ATOM 1715 O O . TYR A 1 202 ? -1.099 -2.143 -21.319 1.00 94.25 202 TYR A O 1
ATOM 1723 N N . VAL A 1 203 ? 0.208 -3.441 -22.610 1.00 94.38 203 VAL A N 1
ATOM 1724 C CA . VAL A 1 203 ? -0.144 -4.702 -21.934 1.00 94.38 203 VAL A CA 1
ATOM 1725 C C . VAL A 1 203 ? 0.267 -4.655 -20.460 1.00 94.38 203 VAL A C 1
ATOM 1727 O O . VAL A 1 203 ? -0.547 -4.982 -19.600 1.00 94.38 203 VAL A O 1
ATOM 1730 N N . PHE A 1 204 ? 1.480 -4.185 -20.148 1.00 93.25 204 PHE A N 1
ATOM 1731 C CA . PHE A 1 204 ? 1.941 -4.004 -18.768 1.00 93.25 204 PHE A CA 1
ATOM 1732 C C . PHE A 1 204 ? 1.087 -2.993 -17.996 1.00 93.25 204 PHE A C 1
ATOM 1734 O O . PHE A 1 204 ? 0.717 -3.268 -16.856 1.00 93.25 204 PHE A O 1
ATOM 1741 N N . ALA A 1 205 ? 0.722 -1.863 -18.607 1.00 95.06 205 ALA A N 1
ATOM 1742 C CA . ALA A 1 205 ? -0.133 -0.859 -17.971 1.00 95.06 205 ALA A CA 1
ATOM 1743 C C . ALA A 1 205 ? -1.533 -1.413 -17.638 1.00 95.06 205 ALA A C 1
ATOM 1745 O O . ALA A 1 205 ? -2.024 -1.243 -16.521 1.00 95.06 205 ALA A O 1
ATOM 1746 N N . VAL A 1 206 ? -2.160 -2.134 -18.574 1.00 96.25 206 VAL A N 1
ATOM 1747 C CA . VAL A 1 206 ? -3.462 -2.785 -18.347 1.00 96.25 206 VAL A CA 1
ATOM 1748 C C . VAL A 1 206 ? -3.346 -3.876 -17.282 1.00 96.25 206 VAL A C 1
ATOM 1750 O O . VAL A 1 206 ? -4.180 -3.935 -16.377 1.00 96.25 206 VAL A O 1
ATOM 1753 N N . ALA A 1 207 ? -2.297 -4.701 -17.338 1.00 95.94 207 ALA A N 1
ATOM 1754 C CA . ALA A 1 207 ? -2.039 -5.728 -16.335 1.00 95.94 207 ALA A CA 1
ATOM 1755 C C . ALA A 1 207 ? -1.850 -5.121 -14.936 1.00 95.94 207 ALA A C 1
ATOM 1757 O O . ALA A 1 207 ? -2.397 -5.648 -13.973 1.00 95.94 207 ALA A O 1
ATOM 1758 N N . ALA A 1 208 ? -1.160 -3.983 -14.818 1.00 95.75 208 ALA A N 1
ATOM 1759 C CA . ALA A 1 208 ? -0.971 -3.274 -13.554 1.00 95.75 208 ALA A CA 1
ATOM 1760 C C . ALA A 1 208 ? -2.304 -2.840 -12.922 1.00 95.75 208 ALA A C 1
ATOM 1762 O O . ALA A 1 208 ? -2.548 -3.069 -11.733 1.00 95.75 208 ALA A O 1
ATOM 1763 N N . ILE A 1 209 ? -3.194 -2.246 -13.725 1.00 97.19 209 ILE A N 1
ATOM 1764 C CA . ILE A 1 209 ? -4.533 -1.839 -13.276 1.00 97.19 209 ILE A CA 1
ATOM 1765 C C . ILE A 1 209 ? -5.346 -3.071 -12.865 1.00 97.19 209 ILE A C 1
ATOM 1767 O O . ILE A 1 209 ? -5.982 -3.069 -11.808 1.00 97.19 209 ILE A O 1
ATOM 1771 N N . LEU A 1 210 ? -5.302 -4.133 -13.675 1.00 97.44 210 LEU A N 1
ATOM 1772 C CA . LEU A 1 210 ? -6.043 -5.363 -13.418 1.00 97.44 210 LEU A CA 1
ATOM 1773 C C . LEU A 1 210 ? -5.571 -6.054 -12.133 1.00 97.44 210 LEU A C 1
ATOM 1775 O O . LEU A 1 210 ? -6.404 -6.421 -11.311 1.00 97.44 210 LEU A O 1
ATOM 1779 N N . VAL A 1 211 ? -4.260 -6.187 -11.918 1.00 97.56 211 VAL A N 1
ATOM 1780 C CA . VAL A 1 211 ? -3.685 -6.757 -10.688 1.00 97.56 211 VAL A CA 1
ATOM 1781 C C . VAL A 1 211 ? -4.093 -5.929 -9.470 1.00 97.56 211 VAL A C 1
ATOM 1783 O O . VAL A 1 211 ? -4.572 -6.499 -8.491 1.00 97.56 211 VAL A O 1
ATOM 1786 N N . THR A 1 212 ? -4.009 -4.598 -9.552 1.00 97.25 212 THR A N 1
ATOM 1787 C CA . THR A 1 212 ? -4.438 -3.696 -8.467 1.00 97.25 212 THR A CA 1
ATOM 1788 C C . THR A 1 212 ? -5.920 -3.902 -8.126 1.00 97.25 212 THR A C 1
ATOM 1790 O O . THR A 1 212 ? -6.290 -4.000 -6.955 1.00 97.25 212 THR A O 1
ATOM 1793 N N . PHE A 1 213 ? -6.785 -4.024 -9.140 1.00 97.56 213 PHE A N 1
ATOM 1794 C CA . PHE A 1 213 ? -8.211 -4.305 -8.947 1.00 97.56 213 PHE A CA 1
ATOM 1795 C C . PHE A 1 213 ? -8.463 -5.677 -8.325 1.00 97.56 213 PHE A C 1
ATOM 1797 O O . PHE A 1 213 ? -9.182 -5.786 -7.332 1.00 97.56 213 PHE A O 1
ATOM 1804 N N . LEU A 1 214 ? -7.873 -6.729 -8.895 1.00 98.06 214 LEU A N 1
ATOM 1805 C CA . LEU A 1 214 ? -8.048 -8.096 -8.413 1.00 98.06 214 LEU A CA 1
ATOM 1806 C C . LEU A 1 214 ? -7.561 -8.236 -6.971 1.00 98.06 214 LEU A C 1
ATOM 1808 O O . LEU A 1 214 ? -8.189 -8.934 -6.175 1.00 98.06 214 LEU A O 1
ATOM 1812 N N . HIS A 1 215 ? -6.493 -7.533 -6.602 1.00 97.81 215 HIS A N 1
ATOM 1813 C CA . HIS A 1 215 ? -5.975 -7.547 -5.243 1.00 97.81 215 HIS A CA 1
ATOM 1814 C C . HIS A 1 215 ? -6.834 -6.765 -4.253 1.00 97.81 215 HIS A C 1
ATOM 1816 O O . HIS A 1 215 ? -7.062 -7.241 -3.141 1.00 97.81 215 HIS A O 1
ATOM 1822 N N . PHE A 1 216 ? -7.417 -5.639 -4.672 1.00 98.06 216 PHE A N 1
ATOM 1823 C CA . PHE A 1 216 ? -8.454 -4.963 -3.893 1.00 98.06 216 PHE A CA 1
ATOM 1824 C C . PHE A 1 216 ? -9.651 -5.896 -3.629 1.00 98.06 216 PHE A C 1
ATOM 1826 O O . PHE A 1 216 ? -10.109 -6.031 -2.489 1.00 98.06 216 PHE A O 1
ATOM 1833 N N . CYS A 1 217 ? -10.134 -6.585 -4.670 1.00 98.19 217 CYS A N 1
ATOM 1834 C CA . CYS A 1 217 ? -11.204 -7.580 -4.569 1.00 98.19 217 CYS A CA 1
ATOM 1835 C C . CYS A 1 217 ? -10.824 -8.729 -3.628 1.00 98.19 217 CYS A C 1
ATOM 1837 O O . CYS A 1 217 ? -11.643 -9.142 -2.807 1.00 98.19 217 CYS A O 1
ATOM 1839 N N . LEU A 1 218 ? -9.579 -9.209 -3.697 1.00 97.94 218 LEU A N 1
ATOM 1840 C CA . LEU A 1 218 ? -9.056 -10.231 -2.797 1.00 97.94 218 LEU A CA 1
ATOM 1841 C C . LEU A 1 218 ? -9.040 -9.741 -1.345 1.00 97.94 218 LEU A C 1
ATOM 1843 O O . LEU A 1 218 ? -9.556 -10.436 -0.475 1.00 97.94 218 LEU A O 1
ATOM 1847 N N . GLY A 1 219 ? -8.515 -8.544 -1.070 1.00 97.38 219 GLY A N 1
ATOM 1848 C CA . GLY A 1 219 ? -8.515 -7.954 0.272 1.00 97.38 219 GLY A CA 1
ATOM 1849 C C . GLY A 1 219 ? -9.927 -7.841 0.852 1.00 97.38 219 GLY A C 1
ATOM 1850 O O . GLY A 1 219 ? -10.167 -8.202 2.008 1.00 97.38 219 GLY A O 1
ATOM 1851 N N . LYS A 1 220 ? -10.894 -7.441 0.018 1.00 97.25 220 LYS A N 1
ATOM 1852 C CA . LYS A 1 220 ? -12.314 -7.417 0.380 1.00 97.25 220 LYS A CA 1
ATOM 1853 C C . LYS A 1 220 ? -12.874 -8.807 0.675 1.00 97.25 220 LYS A C 1
ATOM 1855 O O . LYS A 1 220 ? -13.457 -8.997 1.742 1.00 97.25 220 LYS A O 1
ATOM 1860 N N . TYR A 1 221 ? -12.664 -9.768 -0.219 1.00 97.88 221 TYR A N 1
ATOM 1861 C CA . TYR A 1 221 ? -13.110 -11.147 -0.034 1.00 97.88 221 TYR A CA 1
ATOM 1862 C C . TYR A 1 221 ? -12.528 -11.759 1.245 1.00 97.88 221 TYR A C 1
ATOM 1864 O O . TYR A 1 221 ? -13.263 -12.324 2.053 1.00 97.88 221 TYR A O 1
ATOM 1872 N N . LEU A 1 222 ? -11.221 -11.599 1.477 1.00 96.88 222 LEU A N 1
ATOM 1873 C CA . LEU A 1 222 ? -10.551 -12.104 2.673 1.00 96.88 222 LEU A CA 1
ATOM 1874 C C . LEU A 1 222 ? -11.109 -11.462 3.950 1.00 96.88 222 LEU A C 1
ATOM 1876 O O . LEU A 1 222 ? -11.290 -12.148 4.959 1.00 96.88 222 LEU A O 1
ATOM 1880 N N . TYR A 1 223 ? -11.414 -10.162 3.911 1.00 95.75 223 TYR A N 1
ATOM 1881 C CA . TYR A 1 223 ? -12.040 -9.473 5.033 1.00 95.75 223 TYR A CA 1
ATOM 1882 C C . TYR A 1 223 ? -13.434 -10.035 5.337 1.00 95.75 223 TYR A C 1
ATOM 1884 O O . TYR A 1 223 ? -13.687 -10.454 6.467 1.00 95.75 223 TYR A O 1
ATOM 1892 N N . GLU A 1 224 ? -14.314 -10.092 4.339 1.00 95.00 224 GLU A N 1
ATOM 1893 C CA . GLU A 1 224 ? -15.698 -10.553 4.503 1.00 95.00 224 GLU A CA 1
ATOM 1894 C C . GLU A 1 224 ? -15.762 -12.029 4.909 1.00 95.00 224 GLU A C 1
ATOM 1896 O O . GLU A 1 224 ? -16.518 -12.393 5.808 1.00 95.00 224 GLU A O 1
ATOM 1901 N N . LYS A 1 225 ? -14.921 -12.879 4.308 1.00 95.94 225 LYS A N 1
ATOM 1902 C CA . LYS A 1 225 ? -14.941 -14.324 4.547 1.00 95.94 225 LYS A CA 1
ATOM 1903 C C . LYS A 1 225 ? -14.326 -14.731 5.883 1.00 95.94 225 LYS A C 1
ATOM 1905 O O . LYS A 1 225 ? -14.846 -15.637 6.531 1.00 95.94 225 LYS A O 1
ATOM 1910 N N . PHE A 1 226 ? -13.203 -14.124 6.276 1.00 94.00 226 PHE A N 1
ATOM 1911 C CA . PHE A 1 226 ? -12.400 -14.626 7.400 1.00 94.00 226 PHE A CA 1
ATOM 1912 C C . PHE A 1 226 ? -12.362 -13.698 8.612 1.00 94.00 226 PHE A C 1
ATOM 1914 O O . PHE A 1 226 ? -12.184 -14.178 9.735 1.00 94.00 226 PHE A O 1
ATOM 1921 N N . LYS A 1 227 ? -12.507 -12.383 8.414 1.00 92.50 227 LYS A N 1
ATOM 1922 C CA . LYS A 1 227 ? -12.316 -11.390 9.481 1.00 92.50 227 LYS A CA 1
ATOM 1923 C C . LYS A 1 227 ? -13.635 -10.873 10.035 1.00 92.50 227 LYS A C 1
ATOM 1925 O O . LYS A 1 227 ? -13.755 -10.766 11.251 1.00 92.50 227 LYS A O 1
ATOM 1930 N N . HIS A 1 228 ? -14.623 -10.619 9.178 1.00 91.31 228 HIS A N 1
ATOM 1931 C CA . HIS A 1 228 ? -15.892 -9.994 9.558 1.00 91.31 228 HIS A CA 1
ATOM 1932 C C . HIS A 1 228 ? -16.578 -10.711 10.729 1.00 91.31 228 HIS A C 1
ATOM 1934 O O . HIS A 1 228 ? -16.734 -10.126 11.798 1.00 91.31 228 HIS A O 1
ATOM 1940 N N . SER A 1 229 ? -16.855 -12.012 10.595 1.00 90.00 229 SER A N 1
ATOM 1941 C CA . SER A 1 229 ? -17.527 -12.789 11.649 1.00 90.00 229 SER A CA 1
ATOM 1942 C C . SER A 1 229 ? -16.726 -12.858 12.953 1.00 90.00 229 SER A C 1
ATOM 1944 O O . SER A 1 229 ? -17.298 -12.914 14.040 1.00 90.00 229 SER A O 1
ATOM 1946 N N . ARG A 1 230 ? -15.386 -12.845 12.874 1.00 89.94 230 ARG A N 1
ATOM 1947 C CA . ARG A 1 230 ? -14.524 -12.846 14.067 1.00 89.94 230 ARG A CA 1
ATOM 1948 C C . ARG A 1 230 ? -14.598 -11.510 14.800 1.00 89.94 230 ARG A C 1
ATOM 1950 O O . ARG A 1 230 ? -14.653 -11.502 16.026 1.00 89.94 230 ARG A O 1
ATOM 1957 N N . ILE A 1 231 ? -14.616 -10.407 14.056 1.00 88.06 231 ILE A N 1
ATOM 1958 C CA . ILE A 1 231 ? -14.754 -9.052 14.598 1.00 88.06 231 ILE A CA 1
ATOM 1959 C C . ILE A 1 231 ? -16.127 -8.892 15.260 1.00 88.06 231 ILE A C 1
ATOM 1961 O O . ILE A 1 231 ? -16.200 -8.457 16.407 1.00 88.06 231 ILE A O 1
ATOM 1965 N N . GLU A 1 232 ? -17.203 -9.322 14.597 1.00 87.56 232 GLU A N 1
ATOM 1966 C CA . GLU A 1 232 ? -18.560 -9.290 15.160 1.00 87.56 232 GLU A CA 1
ATOM 1967 C C . GLU A 1 232 ? -18.669 -10.109 16.450 1.00 87.56 232 GLU A C 1
ATOM 1969 O O . GLU A 1 232 ? -19.186 -9.622 17.454 1.00 87.56 232 GLU A O 1
ATOM 1974 N N . ALA A 1 233 ? -18.116 -11.325 16.470 1.00 87.25 233 ALA A N 1
ATOM 1975 C CA . ALA A 1 233 ? -18.121 -12.168 17.662 1.00 87.25 233 ALA A CA 1
ATOM 1976 C C . ALA A 1 233 ? -17.367 -11.532 18.844 1.00 87.25 233 ALA A C 1
ATOM 1978 O O . ALA A 1 233 ? -17.772 -11.694 19.996 1.00 87.25 233 ALA A O 1
ATOM 1979 N N . VAL A 1 234 ? -16.271 -10.816 18.579 1.00 84.62 234 VAL A N 1
ATOM 1980 C CA . VAL A 1 234 ? -15.520 -10.084 19.609 1.00 84.62 234 VAL A CA 1
ATOM 1981 C C . VAL A 1 234 ? -16.329 -8.891 20.122 1.00 84.62 234 VAL A C 1
ATOM 1983 O O . VAL A 1 234 ? -16.474 -8.741 21.334 1.00 84.62 234 VAL A O 1
ATOM 1986 N N . ASN A 1 235 ? -16.923 -8.104 19.225 1.00 82.44 235 ASN A N 1
ATOM 1987 C CA . ASN A 1 235 ? -17.740 -6.946 19.591 1.00 82.44 235 ASN A CA 1
ATOM 1988 C C . ASN A 1 235 ? -18.970 -7.345 20.414 1.00 82.44 235 ASN A C 1
ATOM 1990 O O . ASN A 1 235 ? -19.243 -6.727 21.442 1.00 82.44 235 ASN A O 1
ATOM 1994 N N . ASN A 1 236 ? -19.661 -8.421 20.028 1.00 84.69 236 ASN A N 1
ATOM 1995 C CA . ASN A 1 236 ? -20.823 -8.923 20.760 1.00 84.69 236 ASN A CA 1
ATOM 1996 C C . ASN A 1 236 ? -20.450 -9.359 22.182 1.00 84.69 236 ASN A C 1
ATOM 1998 O O . ASN A 1 236 ? -21.156 -9.018 23.127 1.00 84.69 236 ASN A O 1
ATOM 2002 N N . LYS A 1 237 ? -19.301 -10.028 22.367 1.00 83.69 237 LYS A N 1
ATOM 2003 C CA . LYS A 1 237 ? -18.814 -10.403 23.706 1.00 83.69 237 LYS A CA 1
ATOM 2004 C C . LYS A 1 237 ? -18.552 -9.186 24.592 1.00 83.69 237 LYS A C 1
ATOM 2006 O O . LYS A 1 237 ? -18.911 -9.218 25.765 1.00 83.69 237 LYS A O 1
ATOM 2011 N N . PHE A 1 238 ? -17.969 -8.120 24.047 1.00 79.50 238 PHE A N 1
ATOM 2012 C CA . PHE A 1 238 ? -17.735 -6.888 24.805 1.00 79.50 238 PHE A CA 1
ATOM 2013 C C . PHE A 1 238 ? -19.029 -6.175 25.191 1.00 79.50 238 PHE A C 1
ATOM 2015 O O . PHE A 1 238 ? -19.147 -5.705 26.321 1.00 79.50 238 PHE A O 1
ATOM 2022 N N . VAL A 1 239 ? -20.007 -6.119 24.284 1.00 81.12 239 VAL A N 1
ATOM 2023 C CA . VAL A 1 239 ? -21.327 -5.542 24.578 1.00 81.12 239 VAL A CA 1
ATOM 2024 C C . VAL A 1 239 ? -22.021 -6.338 25.684 1.00 81.12 239 VAL A C 1
ATOM 2026 O O . VAL A 1 239 ? -22.471 -5.741 26.659 1.00 81.12 239 VAL A O 1
ATOM 2029 N N . SER A 1 240 ? -22.029 -7.673 25.599 1.00 83.56 240 SER A N 1
ATOM 2030 C CA . SER A 1 240 ? -22.616 -8.528 26.637 1.00 83.56 240 SER A CA 1
ATOM 2031 C C . SER A 1 240 ? -21.911 -8.390 27.990 1.00 83.56 240 SER A C 1
ATOM 2033 O O . SER A 1 240 ? -22.581 -8.312 29.014 1.00 83.56 240 SER A O 1
ATOM 2035 N N . GLN A 1 241 ? -20.577 -8.310 28.017 1.00 82.50 241 GLN A N 1
ATOM 2036 C CA . GLN A 1 241 ? -19.828 -8.098 29.262 1.00 82.50 241 GLN A CA 1
ATOM 2037 C C . GLN A 1 241 ? -20.117 -6.730 29.880 1.00 82.50 241 GLN A C 1
ATOM 2039 O O . GLN A 1 241 ? -20.297 -6.632 31.089 1.00 82.50 241 GLN A O 1
ATOM 2044 N N . LYS A 1 242 ? -20.203 -5.671 29.068 1.00 78.75 242 LYS A N 1
ATOM 2045 C CA . LYS A 1 242 ? -20.517 -4.329 29.568 1.00 78.75 242 LYS A CA 1
ATOM 2046 C C . LYS A 1 242 ? -21.929 -4.256 30.158 1.00 78.75 242 LYS A C 1
ATOM 2048 O O . LYS A 1 242 ? -22.098 -3.646 31.208 1.00 78.75 242 LYS A O 1
ATOM 2053 N N . ALA A 1 243 ? -22.895 -4.925 29.528 1.00 79.69 243 ALA A N 1
ATOM 2054 C CA . ALA A 1 243 ? -24.256 -5.045 30.049 1.00 79.69 243 ALA A CA 1
ATOM 2055 C C . ALA A 1 243 ? -24.308 -5.814 31.385 1.00 79.69 243 ALA A C 1
ATOM 2057 O O . ALA A 1 243 ? -25.093 -5.479 32.262 1.00 79.69 243 ALA A O 1
ATOM 2058 N N . GLN A 1 244 ? -23.440 -6.816 31.578 1.00 82.25 244 GLN A N 1
ATOM 2059 C CA . GLN A 1 244 ? -23.373 -7.585 32.830 1.00 82.25 244 GLN A CA 1
ATOM 2060 C C . GLN A 1 244 ? -22.649 -6.863 33.972 1.00 82.25 244 GLN A C 1
ATOM 2062 O O . GLN A 1 244 ? -22.983 -7.088 35.131 1.00 82.25 244 GLN A O 1
ATOM 2067 N N . VAL A 1 245 ? -21.652 -6.028 33.669 1.00 79.31 245 VAL A N 1
ATOM 2068 C CA . VAL A 1 245 ? -20.853 -5.327 34.692 1.00 79.31 245 VAL A CA 1
ATOM 2069 C C . VAL A 1 245 ? -21.548 -4.062 35.196 1.00 79.31 245 VAL A C 1
ATOM 2071 O O . VAL A 1 245 ? -21.226 -3.610 36.289 1.00 79.31 245 VAL A O 1
ATOM 2074 N N . ASN A 1 246 ? -22.511 -3.506 34.450 1.00 71.56 246 ASN A N 1
ATOM 2075 C CA . ASN A 1 246 ? -23.199 -2.283 34.868 1.00 71.56 246 ASN A CA 1
ATOM 2076 C C . ASN A 1 246 ? -24.736 -2.292 34.749 1.00 71.56 246 ASN A C 1
ATOM 2078 O O . ASN A 1 246 ? -25.308 -1.319 34.250 1.00 71.56 246 ASN A O 1
ATOM 2082 N N . PRO A 1 247 ? -25.432 -3.339 35.237 1.00 71.06 247 PRO A N 1
ATOM 2083 C CA . PRO A 1 247 ? -26.890 -3.320 35.293 1.00 71.06 247 PRO A CA 1
ATOM 2084 C C . PRO A 1 247 ? -27.393 -2.152 36.152 1.00 71.06 247 PRO A C 1
ATOM 2086 O O . PRO A 1 247 ? -28.376 -1.521 35.786 1.00 71.06 247 PRO A O 1
ATOM 2089 N N . GLU A 1 248 ? -26.680 -1.795 37.228 1.00 75.06 248 GLU A N 1
ATOM 2090 C CA . GLU A 1 248 ? -27.032 -0.662 38.093 1.00 75.06 248 GLU A CA 1
ATOM 2091 C C . GLU A 1 248 ? -26.874 0.696 37.392 1.00 75.06 248 GLU A C 1
ATOM 2093 O O . GLU A 1 248 ? -27.750 1.545 37.523 1.00 75.06 248 GLU A O 1
ATOM 2098 N N . GLU A 1 249 ? -25.818 0.924 36.601 1.00 76.50 249 GLU A N 1
ATOM 2099 C CA . GLU A 1 249 ? -25.652 2.196 35.876 1.00 76.50 249 GLU A CA 1
ATOM 2100 C C . GLU A 1 249 ? -26.693 2.362 34.754 1.00 76.50 249 GLU A C 1
ATOM 2102 O O . GLU A 1 249 ? -27.175 3.474 34.528 1.00 76.50 249 GLU A O 1
ATOM 2107 N N . GLU A 1 250 ? -27.090 1.276 34.077 1.00 76.75 250 GLU A N 1
ATOM 2108 C CA . GLU A 1 250 ? -28.226 1.305 33.142 1.00 76.75 250 GLU A CA 1
ATOM 2109 C C . GLU A 1 250 ? -29.556 1.544 33.866 1.00 76.75 250 GLU A C 1
ATOM 2111 O O . GLU A 1 250 ? -30.373 2.335 33.390 1.00 76.75 250 GLU A O 1
ATOM 2116 N N . GLN A 1 251 ? -29.754 0.950 35.046 1.00 79.88 251 GLN A N 1
ATOM 2117 C CA . GLN A 1 251 ? -30.945 1.183 35.866 1.00 79.88 251 GLN A CA 1
ATOM 2118 C C . GLN A 1 251 ? -31.022 2.638 36.356 1.00 79.88 251 GLN A C 1
ATOM 2120 O O . GLN A 1 251 ? -32.087 3.255 36.307 1.00 79.88 251 GLN A O 1
ATOM 2125 N N . ILE A 1 252 ? -29.888 3.217 36.762 1.00 82.00 252 ILE A N 1
ATOM 2126 C CA . ILE A 1 252 ? -29.778 4.619 37.180 1.00 82.00 252 ILE A CA 1
ATOM 2127 C C . ILE A 1 252 ? -30.038 5.553 35.995 1.00 82.00 252 ILE A C 1
ATOM 2129 O O . ILE A 1 252 ? -30.835 6.481 36.124 1.00 82.00 252 ILE A O 1
ATOM 2133 N N . LYS A 1 253 ? -29.432 5.308 34.824 1.00 80.31 253 LYS A N 1
ATOM 2134 C CA . LYS A 1 253 ? -29.694 6.110 33.615 1.00 80.31 253 LYS A CA 1
ATOM 2135 C C . LYS A 1 253 ? -31.158 6.056 33.197 1.00 80.31 253 LYS A C 1
ATOM 2137 O O . LYS A 1 253 ? -31.746 7.109 32.970 1.00 80.31 253 LYS A O 1
ATOM 2142 N N . GLY A 1 254 ? -31.756 4.865 33.176 1.00 84.50 254 GLY A N 1
ATOM 2143 C CA . GLY A 1 254 ? -33.179 4.701 32.879 1.00 84.50 254 GLY A CA 1
ATOM 2144 C C . GLY A 1 254 ? -34.075 5.433 33.883 1.00 84.50 254 GLY A C 1
ATOM 2145 O O . GLY A 1 254 ? -35.018 6.116 33.487 1.00 84.50 254 GLY A O 1
ATOM 2146 N N . SER A 1 255 ? -33.744 5.371 35.178 1.00 88.75 255 SER A N 1
ATOM 2147 C CA . SER A 1 255 ? -34.464 6.112 36.222 1.00 88.75 255 SER A CA 1
ATOM 2148 C C . SER A 1 255 ? -34.341 7.631 36.050 1.00 88.75 255 SER A C 1
ATOM 2150 O O . SER A 1 255 ? -35.317 8.349 36.267 1.00 88.75 255 SER A O 1
ATOM 2152 N N . ILE A 1 256 ? -33.167 8.144 35.672 1.00 87.94 256 ILE A N 1
ATOM 2153 C CA . ILE A 1 256 ? -32.950 9.580 35.433 1.00 87.94 256 ILE A CA 1
ATOM 2154 C C . ILE A 1 256 ? -33.726 10.044 34.194 1.00 87.94 256 ILE A C 1
ATOM 2156 O O . ILE A 1 256 ? -34.400 11.070 34.255 1.00 87.94 256 ILE A O 1
ATOM 2160 N N . GLU A 1 257 ? -33.695 9.291 33.092 1.00 90.12 257 GLU A N 1
ATOM 2161 C CA . GLU A 1 257 ? -34.462 9.616 31.880 1.00 90.12 257 GLU A CA 1
ATOM 2162 C C . GLU A 1 257 ? -35.972 9.640 32.150 1.00 90.12 257 GLU A C 1
ATOM 2164 O O . GLU A 1 257 ? -36.659 10.571 31.725 1.00 90.12 257 GLU A O 1
ATOM 2169 N N . GLN A 1 258 ? -36.489 8.685 32.931 1.00 91.56 258 GLN A N 1
ATOM 2170 C CA . GLN A 1 258 ? -37.887 8.703 33.370 1.00 91.56 258 GLN A CA 1
ATOM 2171 C C . GLN A 1 258 ? -38.213 9.922 34.241 1.00 91.56 258 GLN A C 1
ATOM 2173 O O . GLN A 1 258 ? -39.271 10.532 34.074 1.00 91.56 258 GLN A O 1
ATOM 2178 N N . GLN A 1 259 ? -37.321 10.311 35.159 1.00 92.06 259 GLN A N 1
ATOM 2179 C CA . GLN A 1 259 ? -37.516 11.517 35.969 1.00 92.06 259 GLN A CA 1
ATOM 2180 C C . GLN A 1 259 ? -37.540 12.786 35.109 1.00 92.06 259 GLN A C 1
ATOM 2182 O O . GLN A 1 259 ? -38.414 13.629 35.314 1.00 92.06 259 GLN A O 1
ATOM 2187 N N . ILE A 1 260 ? -36.650 12.904 34.120 1.00 90.69 260 ILE A N 1
ATOM 2188 C CA . ILE A 1 260 ? -36.623 14.038 33.183 1.00 90.69 260 ILE A CA 1
ATOM 2189 C C . ILE A 1 260 ? -37.929 14.106 32.385 1.00 90.69 260 ILE A C 1
ATOM 2191 O O . ILE A 1 260 ? -38.567 15.158 32.361 1.00 90.69 260 ILE A O 1
ATOM 2195 N N . GLN A 1 261 ? -38.388 12.986 31.818 1.00 93.06 261 GLN A N 1
ATOM 2196 C CA . GLN A 1 261 ? -39.657 12.942 31.082 1.00 93.06 261 GLN A CA 1
ATOM 2197 C C . GLN A 1 261 ? -40.851 13.343 31.961 1.00 93.06 261 GLN A C 1
ATOM 2199 O O . GLN A 1 261 ? -41.716 14.105 31.527 1.00 93.06 261 GLN A O 1
ATOM 2204 N N . MET A 1 262 ? -40.897 12.901 33.223 1.00 92.44 262 MET A N 1
ATOM 2205 C CA . MET A 1 262 ? -41.952 13.320 34.155 1.00 92.44 262 MET A CA 1
ATOM 2206 C C . MET A 1 262 ? -41.921 14.825 34.449 1.00 92.44 262 MET A C 1
ATOM 2208 O O . MET A 1 262 ? -42.980 15.446 34.583 1.00 92.44 262 MET A O 1
ATOM 2212 N N . VAL A 1 263 ? -40.733 15.427 34.548 1.00 92.75 263 VAL A N 1
ATOM 2213 C CA . VAL A 1 263 ? -40.583 16.877 34.739 1.00 92.75 263 VAL A CA 1
ATOM 2214 C C . VAL A 1 263 ? -41.031 17.642 33.492 1.00 92.75 263 VAL A C 1
ATOM 2216 O O . VAL A 1 263 ? -41.764 18.624 33.622 1.00 92.75 263 VAL A O 1
ATOM 2219 N N . GLU A 1 264 ? -40.683 17.182 32.290 1.00 91.62 264 GLU A N 1
ATOM 2220 C CA . GLU A 1 264 ? -41.121 17.804 31.031 1.00 91.62 264 GLU A CA 1
ATOM 2221 C C . GLU A 1 264 ? -42.647 17.783 30.878 1.00 91.62 264 GLU A C 1
ATOM 2223 O O . GLU A 1 264 ? -43.253 18.816 30.582 1.00 91.62 264 GLU A O 1
ATOM 2228 N N . VAL A 1 265 ? -43.291 16.649 31.175 1.00 92.75 265 VAL A N 1
ATOM 2229 C CA . VAL A 1 265 ? -44.757 16.520 31.142 1.00 92.75 265 VAL A CA 1
ATOM 2230 C C . VAL A 1 265 ? -45.422 17.453 32.159 1.00 92.75 265 VAL A C 1
ATOM 2232 O O . VAL A 1 265 ? -46.392 18.141 31.830 1.00 92.75 265 VAL A O 1
ATOM 2235 N N . ARG A 1 266 ? -44.895 17.541 33.390 1.00 90.12 266 ARG A N 1
ATOM 2236 C CA . ARG A 1 266 ? -45.411 18.481 34.405 1.00 90.12 266 ARG A CA 1
ATOM 2237 C C . ARG A 1 266 ? -45.272 19.933 33.958 1.00 90.12 266 ARG A C 1
ATOM 2239 O O . ARG A 1 266 ? -46.207 20.713 34.128 1.00 90.12 266 ARG A O 1
ATOM 2246 N N . THR A 1 267 ? -44.142 20.275 33.350 1.00 88.06 267 THR A N 1
ATOM 2247 C CA . THR A 1 267 ? -43.866 21.629 32.858 1.00 88.06 267 THR A CA 1
ATOM 2248 C C . THR A 1 267 ? -44.811 22.005 31.713 1.00 88.06 267 THR A C 1
ATOM 2250 O O . THR A 1 267 ? -45.360 23.107 31.703 1.00 88.06 267 THR A O 1
ATOM 2253 N N . GLN A 1 268 ? -45.082 21.085 30.779 1.00 87.06 268 GLN A N 1
ATOM 2254 C CA . GLN A 1 268 ? -46.072 21.299 29.715 1.00 87.06 268 GLN A CA 1
ATOM 2255 C C . GLN A 1 268 ? -47.497 21.446 30.264 1.00 87.06 268 GLN A C 1
ATOM 2257 O O . GLN A 1 268 ? -48.231 22.335 29.832 1.00 87.06 268 GLN A O 1
ATOM 2262 N N . SER A 1 269 ? -47.877 20.632 31.253 1.00 86.00 269 SER A N 1
ATOM 2263 C CA . SER A 1 269 ? -49.192 20.719 31.898 1.00 86.00 269 SER A CA 1
ATOM 2264 C C . SER A 1 269 ? -49.408 22.072 32.593 1.00 86.00 269 SER A C 1
ATOM 2266 O O . SER A 1 269 ? -50.422 22.732 32.365 1.00 86.00 269 SER A O 1
ATOM 2268 N N . GLN A 1 270 ? -48.418 22.562 33.349 1.00 81.62 270 GLN A N 1
ATOM 2269 C CA . GLN A 1 270 ? -48.480 23.887 33.983 1.00 81.62 270 GLN A CA 1
ATOM 2270 C C . GLN A 1 270 ? -48.576 25.028 32.962 1.00 81.62 270 GLN A C 1
ATOM 2272 O O . GLN A 1 270 ? -49.302 25.999 33.179 1.00 81.62 270 GLN A O 1
ATOM 2277 N N . LYS A 1 271 ? -47.887 24.901 31.821 1.00 80.12 271 LYS A N 1
ATOM 2278 C CA . LYS A 1 271 ? -47.965 25.883 30.735 1.00 80.12 271 LYS A CA 1
ATOM 2279 C C . LYS A 1 271 ? -49.373 25.952 30.129 1.00 80.12 271 LYS A C 1
ATOM 2281 O O . LYS A 1 271 ? -49.872 27.048 29.889 1.00 80.12 271 LYS A O 1
ATOM 2286 N N . ASN A 1 272 ? -50.042 24.811 29.963 1.00 75.94 272 ASN A N 1
ATOM 2287 C CA . ASN A 1 272 ? -51.418 24.759 29.460 1.00 75.94 272 ASN A CA 1
ATOM 2288 C C . ASN A 1 272 ? -52.436 25.340 30.456 1.00 75.94 272 ASN A C 1
ATOM 2290 O O . ASN A 1 272 ? -53.361 26.031 30.036 1.00 75.94 272 ASN A O 1
ATOM 2294 N N . ILE A 1 273 ? -52.242 25.135 31.764 1.00 74.44 273 ILE A N 1
ATOM 2295 C CA . ILE A 1 273 ? -53.109 25.715 32.807 1.00 74.44 273 ILE A CA 1
ATOM 2296 C C . ILE A 1 273 ? -53.016 27.251 32.807 1.00 74.44 273 ILE A C 1
ATOM 2298 O O . ILE A 1 273 ? -54.038 27.933 32.854 1.00 74.44 273 ILE A O 1
ATOM 2302 N N . ASN A 1 274 ? -51.811 27.812 32.670 1.00 63.62 274 ASN A N 1
ATOM 2303 C CA . ASN A 1 274 ? -51.632 29.267 32.644 1.00 63.62 274 ASN A CA 1
ATOM 2304 C C . ASN A 1 274 ? -52.122 29.923 31.336 1.00 63.62 274 ASN A C 1
ATOM 2306 O O . ASN A 1 274 ? -52.563 31.072 31.360 1.00 63.62 274 ASN A O 1
ATOM 2310 N N . CYS A 1 275 ? -52.123 29.205 30.208 1.00 57.75 275 CYS A N 1
ATOM 2311 C CA . CYS A 1 275 ? -52.722 29.694 28.960 1.00 57.75 275 CYS A CA 1
ATOM 2312 C C . CYS A 1 275 ? -54.261 29.598 28.941 1.00 57.75 275 CYS A C 1
ATOM 2314 O O . CYS A 1 275 ? -54.893 30.378 28.230 1.00 57.75 275 CYS A O 1
ATOM 2316 N N . GLY A 1 276 ? -54.870 28.708 29.735 1.00 54.03 276 GLY A N 1
ATOM 2317 C CA . GLY A 1 276 ? -56.331 28.568 29.841 1.00 54.03 276 GLY A CA 1
ATOM 2318 C C . GLY A 1 276 ? -57.026 29.701 30.604 1.00 54.03 276 GLY A C 1
ATOM 2319 O O . GLY A 1 276 ? -58.156 30.046 30.281 1.00 54.03 276 GLY A O 1
ATOM 2320 N N . ASN A 1 277 ? -56.336 30.348 31.548 1.00 52.53 277 ASN A N 1
ATOM 2321 C CA . ASN A 1 277 ? -56.898 31.460 32.333 1.00 52.53 277 ASN A CA 1
ATOM 2322 C C . ASN A 1 277 ? -56.676 32.849 31.710 1.00 52.53 277 ASN A C 1
ATOM 2324 O O . ASN A 1 277 ? -57.078 33.852 32.290 1.00 52.53 277 ASN A O 1
ATOM 2328 N N . SER A 1 278 ? -56.048 32.934 30.532 1.00 50.47 278 SER A N 1
ATOM 2329 C CA . SER A 1 278 ? -55.762 34.218 29.867 1.00 50.47 278 SER A CA 1
ATOM 2330 C C . SER A 1 278 ? -56.772 34.593 28.773 1.00 50.47 278 SER A C 1
ATOM 2332 O O . SER A 1 278 ? -56.568 35.590 28.081 1.00 50.47 278 SER A O 1
ATOM 2334 N N . GLN A 1 279 ? -57.860 33.831 28.598 1.00 50.47 279 GLN A N 1
ATOM 2335 C CA . G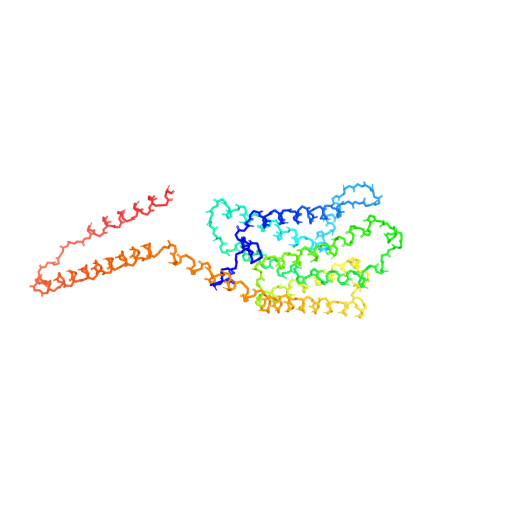LN A 1 279 ? -58.896 34.146 27.602 1.00 50.47 279 GLN A CA 1
ATOM 2336 C C . GLN A 1 279 ? -60.043 35.039 28.106 1.00 50.47 279 GLN A C 1
ATOM 2338 O O . GLN A 1 279 ? -60.852 35.458 27.286 1.00 50.47 279 GLN A O 1
ATOM 2343 N N . GLU A 1 280 ? -60.086 35.428 29.386 1.00 51.22 280 GLU A N 1
ATOM 2344 C CA . GLU A 1 280 ? -61.154 36.308 29.906 1.00 51.22 280 GLU A CA 1
ATOM 2345 C C . GLU A 1 280 ? -60.729 37.747 30.253 1.00 51.22 280 GLU A C 1
ATOM 2347 O O . GLU A 1 280 ? -61.561 38.544 30.676 1.00 51.22 280 GLU A O 1
ATOM 2352 N N . SER A 1 281 ? -59.477 38.156 30.017 1.00 49.94 281 SER A N 1
ATOM 2353 C CA . SER A 1 281 ? -59.048 39.526 30.357 1.00 49.94 281 SER A CA 1
ATOM 2354 C C . SER A 1 281 ? -58.071 40.154 29.362 1.00 49.94 281 SER A C 1
ATOM 2356 O O . SER A 1 281 ? -57.037 40.695 29.749 1.00 49.94 281 SER A O 1
ATOM 2358 N N . LEU A 1 282 ? -58.386 40.115 28.067 1.00 47.38 282 LEU A N 1
ATOM 2359 C CA . LEU A 1 282 ? -57.673 40.895 27.048 1.00 47.38 282 LEU A CA 1
ATOM 2360 C C . LEU A 1 282 ? -58.661 41.686 26.189 1.00 47.38 282 LEU A C 1
ATOM 2362 O O . LEU A 1 282 ? -58.796 41.494 24.985 1.00 47.38 282 LEU A O 1
ATOM 2366 N N . SER A 1 283 ? -59.333 42.633 26.843 1.00 46.66 283 SER A N 1
ATOM 2367 C CA . SER A 1 283 ? -59.997 43.757 26.185 1.00 46.66 283 SER A CA 1
ATOM 2368 C C . SER A 1 283 ? -59.645 45.100 26.830 1.00 46.66 283 SER A C 1
ATOM 2370 O O . SER A 1 283 ? -60.480 45.990 26.817 1.00 46.66 283 SER A O 1
ATOM 2372 N N . HIS A 1 284 ? -58.458 45.285 27.421 1.00 52.25 284 HIS A N 1
ATOM 2373 C CA . HIS A 1 284 ? -57.933 46.625 27.745 1.00 52.25 284 HIS A CA 1
ATOM 2374 C C . HIS A 1 284 ? -56.472 46.564 28.212 1.00 52.25 284 HIS A C 1
ATOM 2376 O O . HIS A 1 284 ? -56.206 46.263 29.369 1.00 52.25 284 HIS A O 1
ATOM 2382 N N . ASN A 1 285 ? -55.536 46.813 27.292 1.00 44.06 285 ASN A N 1
ATOM 2383 C CA . ASN A 1 285 ? -54.257 47.520 27.491 1.00 44.06 285 ASN A CA 1
ATOM 2384 C C . ASN A 1 285 ? -53.278 47.134 26.379 1.00 44.06 285 ASN A C 1
ATOM 2386 O O . ASN A 1 285 ? -52.385 46.305 26.537 1.00 44.06 285 ASN A O 1
ATOM 2390 N N . GLN A 1 286 ? -53.437 47.792 25.234 1.00 50.06 286 GLN A N 1
ATOM 2391 C CA . GLN A 1 286 ? -52.296 48.081 24.380 1.00 50.06 286 GLN A CA 1
ATOM 2392 C C . GLN A 1 286 ? -51.494 49.193 25.056 1.00 50.06 286 GLN A C 1
ATOM 2394 O O . GLN A 1 286 ? -51.971 50.318 25.107 1.00 50.06 286 GLN A O 1
ATOM 2399 N N . GLN A 1 287 ? -50.304 48.877 25.565 1.00 53.06 287 GLN A N 1
ATOM 2400 C CA . GLN A 1 287 ? -49.068 49.664 25.430 1.00 53.06 287 GLN A CA 1
ATOM 2401 C C . GLN A 1 287 ? -48.074 49.301 26.536 1.00 53.06 287 GLN A C 1
ATOM 2403 O O . GLN A 1 287 ? -48.411 49.280 27.714 1.00 53.06 287 GLN A O 1
ATOM 2408 N N . LYS A 1 288 ? -46.816 49.141 26.108 1.00 55.03 288 LYS A N 1
ATOM 2409 C CA . LYS A 1 288 ? -45.584 48.894 26.877 1.00 55.03 288 LYS A CA 1
ATOM 2410 C C . LYS A 1 288 ? -45.305 47.438 27.251 1.00 55.03 288 LYS A C 1
ATOM 2412 O O . LYS A 1 288 ? -45.612 47.006 28.350 1.00 55.03 288 LYS A O 1
ATOM 2417 N N . GLN A 1 289 ? -44.563 46.750 26.382 1.00 52.94 289 GLN A N 1
ATOM 2418 C CA . GLN A 1 289 ? -43.481 45.852 26.810 1.00 52.94 289 GLN A CA 1
ATOM 2419 C C . GLN A 1 289 ? -42.515 45.557 25.643 1.00 52.94 289 GLN A C 1
ATOM 2421 O O . GLN A 1 289 ? -42.805 44.701 24.813 1.00 52.94 289 GLN A O 1
ATOM 2426 N N . PRO A 1 290 ? -41.364 46.257 25.570 1.00 52.50 290 PRO A N 1
ATOM 2427 C CA . PRO A 1 290 ? -40.181 45.739 24.871 1.00 52.50 290 PRO A CA 1
ATOM 2428 C C . PRO A 1 290 ? -39.008 45.391 25.813 1.00 52.50 290 PRO A C 1
ATOM 2430 O O . PRO A 1 290 ? -38.084 44.700 25.406 1.00 52.50 290 PRO A O 1
ATOM 2433 N N . GLU A 1 291 ? -39.016 45.810 27.083 1.00 55.75 291 GLU A N 1
ATOM 2434 C CA . GLU A 1 291 ? -37.798 45.764 27.921 1.00 55.75 291 GLU A CA 1
ATOM 2435 C C . GLU A 1 291 ? -37.486 44.406 28.578 1.00 55.75 291 GLU A C 1
ATOM 2437 O O . GLU A 1 291 ? -36.352 44.177 29.001 1.00 55.75 291 GLU A O 1
ATOM 2442 N N . GLN A 1 292 ? -38.442 43.473 28.662 1.00 53.09 292 GLN A N 1
ATOM 2443 C CA . GLN A 1 292 ? -38.190 42.171 29.304 1.00 53.09 292 GLN A CA 1
ATOM 2444 C C . GLN A 1 292 ? -37.563 41.124 28.374 1.00 53.09 292 GLN A C 1
ATOM 2446 O O . GLN A 1 292 ? -36.826 40.271 28.858 1.00 53.09 292 GLN A O 1
ATOM 2451 N N . GLN A 1 293 ? -37.773 41.204 27.056 1.00 55.16 293 GLN A N 1
ATOM 2452 C CA . GLN A 1 293 ? -37.154 40.257 26.115 1.00 55.16 293 GLN A CA 1
ATOM 2453 C C . GLN A 1 293 ? -35.658 40.526 25.902 1.00 55.16 293 GLN A C 1
ATOM 2455 O O . GLN A 1 293 ? -34.896 39.582 25.701 1.00 55.16 293 GLN A O 1
ATOM 2460 N N . GLN A 1 294 ? -35.217 41.779 26.032 1.00 59.12 294 GLN A N 1
ATOM 2461 C CA . GLN A 1 294 ? -33.815 42.143 25.819 1.00 59.12 294 GLN A CA 1
ATOM 2462 C C . GLN A 1 294 ? -32.906 41.667 26.968 1.00 59.12 294 GLN A C 1
ATOM 2464 O O . GLN A 1 294 ? -31.850 41.094 26.721 1.00 59.12 294 GLN A O 1
ATOM 2469 N N . LYS A 1 295 ? -33.374 41.740 28.226 1.00 62.84 295 LYS A N 1
ATOM 2470 C CA . LYS A 1 295 ? -32.619 41.218 29.385 1.00 62.84 295 LYS A CA 1
ATOM 2471 C C . LYS A 1 295 ? -32.394 39.704 29.346 1.00 62.84 295 LYS A C 1
ATOM 2473 O O . LYS A 1 295 ? -31.383 39.227 29.857 1.00 62.84 295 LYS A O 1
ATOM 2478 N N . THR A 1 296 ? -33.318 38.940 28.763 1.00 66.12 296 THR A N 1
ATOM 2479 C CA . THR A 1 296 ? -33.160 37.482 28.644 1.00 66.12 296 THR A CA 1
ATOM 2480 C C . THR A 1 296 ? -32.166 37.102 27.543 1.00 66.12 296 THR A C 1
ATOM 2482 O O . THR A 1 296 ? -31.437 36.127 27.711 1.00 66.12 296 THR A O 1
ATOM 2485 N N . GLN A 1 297 ? -32.079 37.879 26.456 1.00 68.69 297 GLN A N 1
ATOM 2486 C CA . GLN A 1 297 ? -31.071 37.657 25.410 1.00 68.69 297 GLN A CA 1
ATOM 2487 C C . GLN A 1 297 ? -29.653 37.966 25.906 1.00 68.69 297 GLN A C 1
ATOM 2489 O O . GLN A 1 297 ? -28.753 37.155 25.689 1.00 68.69 297 GLN A O 1
ATOM 2494 N 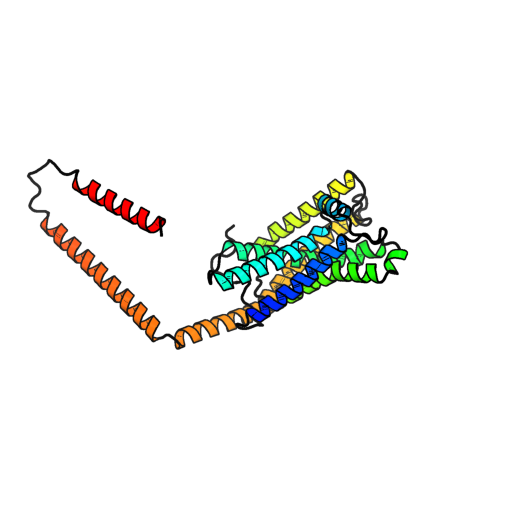N . ASP A 1 298 ? -29.473 39.048 26.669 1.00 74.62 298 ASP A N 1
ATOM 2495 C CA . ASP A 1 298 ? -28.157 39.426 27.203 1.00 74.62 298 ASP A CA 1
ATOM 2496 C C . ASP A 1 298 ? -27.604 38.385 28.198 1.00 74.62 298 ASP A C 1
ATOM 2498 O O . ASP A 1 298 ? -26.412 38.069 28.184 1.00 74.62 298 ASP A O 1
ATOM 2502 N N . GLN A 1 299 ? -28.467 37.775 29.023 1.00 73.38 299 GLN A N 1
ATOM 2503 C CA . GLN A 1 299 ? -28.055 36.699 29.936 1.00 73.38 299 GLN A CA 1
ATOM 2504 C C . GLN A 1 299 ? -27.662 35.409 29.205 1.00 73.38 299 GLN A C 1
ATOM 2506 O O . GLN A 1 299 ? -26.710 34.743 29.614 1.00 73.38 299 GLN A O 1
ATOM 2511 N N . GLN A 1 300 ? -28.354 35.053 28.118 1.00 72.88 300 GLN A N 1
ATOM 2512 C CA . GLN A 1 300 ? -28.005 33.867 27.329 1.00 72.88 300 GLN A CA 1
ATOM 2513 C C . GLN A 1 300 ? -26.687 34.051 26.569 1.00 72.88 300 GLN A C 1
ATOM 2515 O O . GLN A 1 300 ? -25.915 33.097 26.445 1.00 72.88 300 GLN A O 1
ATOM 2520 N N . GLN A 1 301 ? -26.395 35.272 26.117 1.00 77.25 301 GLN A N 1
ATOM 2521 C CA . GLN A 1 301 ? -25.152 35.583 25.418 1.00 77.25 301 GLN A CA 1
ATOM 2522 C C . GLN A 1 301 ? -23.939 35.555 26.36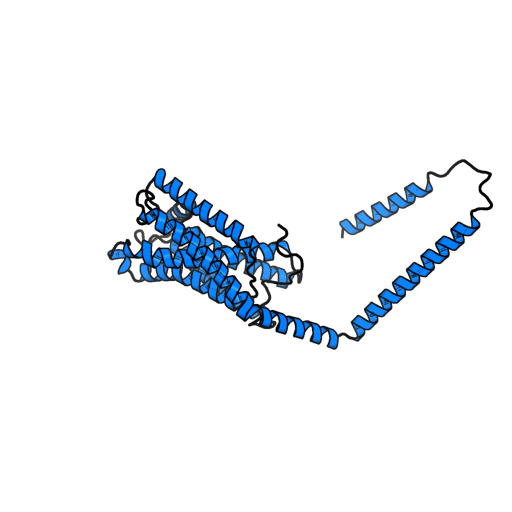5 1.00 77.25 301 GLN A C 1
ATOM 2524 O O . GLN A 1 301 ? -22.937 34.916 26.044 1.00 77.25 301 GLN A O 1
ATOM 2529 N N . GLN A 1 302 ? -24.059 36.103 27.582 1.00 78.31 302 GLN A N 1
ATOM 2530 C CA . GLN A 1 302 ? -23.002 35.997 28.603 1.00 78.31 302 GLN A CA 1
ATOM 2531 C C . GLN A 1 302 ? -22.713 34.548 29.020 1.00 78.31 302 GLN A C 1
ATOM 2533 O O . GLN A 1 302 ? -21.562 34.184 29.265 1.00 78.31 302 GLN A O 1
ATOM 2538 N N . GLN A 1 303 ? -23.739 33.696 29.082 1.00 74.88 303 GLN A N 1
ATOM 2539 C CA . GLN A 1 303 ? -23.558 32.293 29.453 1.00 74.88 303 GLN A CA 1
ATOM 2540 C C . GLN A 1 303 ? -22.857 31.487 28.344 1.00 74.88 303 GLN A C 1
ATOM 2542 O O . GLN A 1 303 ? -22.057 30.601 28.641 1.00 74.88 303 GLN A O 1
ATOM 2547 N N . GLN A 1 304 ? -23.097 31.816 27.069 1.00 71.12 304 GLN A N 1
ATOM 2548 C CA . GLN A 1 304 ? -22.372 31.209 25.947 1.00 71.12 304 GLN A CA 1
ATOM 2549 C C . GLN A 1 304 ? -20.899 31.631 25.901 1.00 71.12 304 GLN A C 1
ATOM 2551 O O . GLN A 1 304 ? -20.046 30.785 25.635 1.00 71.12 304 GLN A O 1
ATOM 2556 N N . GLU A 1 305 ? -20.585 32.891 26.205 1.00 79.75 305 GLU A N 1
ATOM 2557 C CA . GLU A 1 305 ? -19.198 33.372 26.258 1.00 79.75 305 GLU A CA 1
ATOM 2558 C C . GLU A 1 305 ? -18.394 32.691 27.378 1.00 79.75 305 GLU A C 1
ATOM 2560 O O . GLU A 1 305 ? -17.252 32.288 27.160 1.00 79.75 305 GLU A O 1
ATOM 2565 N N . GLN A 1 306 ? -19.004 32.458 28.547 1.00 78.19 306 GLN A N 1
ATOM 2566 C CA . GLN A 1 306 ? -18.357 31.724 29.645 1.00 78.19 306 GLN A CA 1
ATOM 2567 C C . GLN A 1 306 ? -18.072 30.256 29.302 1.00 78.19 306 GLN A C 1
ATOM 2569 O O . GLN A 1 306 ? -17.056 29.717 29.733 1.00 78.19 306 GLN A O 1
ATOM 2574 N N . ILE A 1 307 ? -18.933 29.613 28.507 1.00 74.94 307 ILE A N 1
ATOM 2575 C CA . ILE A 1 307 ? -18.726 28.230 28.048 1.00 74.94 307 ILE A CA 1
ATOM 2576 C C . ILE A 1 307 ? -17.631 28.154 26.974 1.00 74.94 307 ILE A C 1
ATOM 2578 O O . ILE A 1 307 ? -16.952 27.139 26.876 1.00 74.94 307 ILE A O 1
ATOM 2582 N N . GLN A 1 308 ? -17.441 29.203 26.169 1.00 70.31 308 GLN A N 1
ATOM 2583 C CA . GLN A 1 308 ? -16.395 29.238 25.139 1.00 70.31 308 GLN A CA 1
ATOM 2584 C C . GLN A 1 308 ? -15.006 29.598 25.687 1.00 70.31 308 GLN A C 1
ATOM 2586 O O . GLN A 1 308 ? -14.006 29.293 25.039 1.00 70.31 308 GLN A O 1
ATOM 2591 N N . ALA A 1 309 ? -14.935 30.239 26.857 1.00 67.38 309 ALA A N 1
ATOM 2592 C CA . ALA A 1 309 ? -13.685 30.626 27.511 1.00 67.38 309 ALA A CA 1
ATOM 2593 C C . ALA A 1 309 ? -13.088 29.545 28.442 1.00 67.38 309 ALA A C 1
ATOM 2595 O O . ALA A 1 309 ? -11.968 29.728 28.923 1.00 67.38 309 ALA A O 1
ATOM 2596 N N . ALA A 1 310 ? -13.813 28.449 28.699 1.00 64.06 310 ALA A N 1
ATOM 2597 C CA . ALA A 1 310 ? -13.395 27.311 29.528 1.00 64.06 310 ALA A CA 1
ATOM 2598 C C . ALA A 1 310 ? -12.980 26.100 28.675 1.00 64.06 310 ALA A C 1
ATOM 2600 O O . ALA A 1 310 ? -12.007 25.414 29.067 1.00 64.06 310 ALA A O 1
#

Sequence (310 aa):
MVFYKGEKSQLHESYLLKNNYSLLLAIRLIIFIYVHFLWWCQIYDQDAGDFTFLPLITNLKYLTLCGANLVNLYFLFTIIDMIRFKITKKTYTSFWQVCHFLFQISFSVEITIFLLYWIGVYPSVEEKYKESSWYMFTTASYHGGFFFCTYIEFFINNIAFKWKHYIPILIASIAYLIDNLIVTLLTKPVYKVMSWVSIMSYVFAVAAILVTFLHFCLGKYLYEKFKHSRIEAVNNKFVSQKAQVNPEEEQIKGSIEQQIQMVEVRTQSQKNINCGNSQESLSHNQQKQPEQQQKTQDQQQQQQEQIQAA